Protein AF-A0AAN4TLM1-F1 (afdb_monomer)

Secondary structure (DSSP, 8-state):
---TT-EEEETTEEEEEEEEEEETTTTEEEEEETTT--EEEEEGGGEEEPPHHHHHHHHHHHHHHHSGGG--PPBTTB--HHHHHHHHHHHHHTTHHHHHHHHHHHHTT-----------------------------------PPPSS-HHHHHHHHHHHHHHHHHHTEEE-TTS-EEESS-HHHHHHHHHHHHHHTTSPPPPHHHHHHHHHHHHHHHHH--S-----SS-----S-GGGG--

Organism: Pseudomonas syringae pv. actinidiae (NCBI:txid103796)

Nearest PDB structures (foldseek):
  1g5v-assembly1_A  TM=7.944E-01  e=1.136E-01  Homo sapiens
  6v9t-assembly1_AAA  TM=8.463E-01  e=2.810E-01  Homo sapiens
  4a4h-assembly1_A  TM=7.849E-01  e=2.153E-01  Homo sapiens
  4a4e-assembly1_A  TM=7.721E-01  e=3.126E-01  Homo sapiens
  1kwo-assembly1_A  TM=4.836E-01  e=5.924E-01  Argopecten irradians

Radius of gyration: 23.73 Å; Cα contacts (8 Å, |Δi|>4): 274; chains: 1; bounding box: 84×56×48 Å

Structure (mmCIF, N/CA/C/O backbone):
data_AF-A0AAN4TLM1-F1
#
_entry.id   AF-A0AAN4TLM1-F1
#
loop_
_atom_site.group_PDB
_atom_site.id
_atom_site.type_symbol
_atom_site.label_atom_id
_atom_site.label_alt_id
_atom_site.label_comp_id
_atom_site.label_asym_id
_atom_site.label_entity_id
_atom_site.label_seq_id
_atom_site.pdbx_PDB_ins_code
_atom_site.Cartn_x
_atom_site.Cartn_y
_atom_site.Cartn_z
_atom_site.occupancy
_atom_site.B_iso_or_equiv
_atom_site.auth_seq_id
_atom_site.auth_comp_id
_atom_site.auth_asym_id
_atom_site.auth_atom_id
_atom_site.pdbx_PDB_model_num
ATOM 1 N N . MET A 1 1 ? -8.331 8.697 13.259 1.00 69.88 1 MET A N 1
ATOM 2 C CA . MET A 1 1 ? -7.943 7.361 13.764 1.00 69.88 1 MET A CA 1
ATOM 3 C C . MET A 1 1 ? -6.727 6.903 12.975 1.00 69.88 1 MET A C 1
ATOM 5 O O . MET A 1 1 ? -6.837 6.836 11.760 1.00 69.88 1 MET A O 1
ATOM 9 N N . THR A 1 2 ? -5.579 6.638 13.605 1.00 81.00 2 THR A N 1
ATOM 10 C CA . THR A 1 2 ? -4.408 6.075 12.897 1.00 81.00 2 THR A CA 1
ATOM 11 C C . THR A 1 2 ? -4.310 4.560 13.071 1.00 81.00 2 THR A C 1
ATOM 13 O O . THR A 1 2 ? -4.759 4.007 14.079 1.00 81.00 2 THR A O 1
ATOM 16 N N . TYR A 1 3 ? -3.682 3.866 12.126 1.00 87.50 3 TYR A N 1
ATOM 17 C CA . TYR A 1 3 ? -3.357 2.442 12.229 1.00 87.50 3 TYR A CA 1
ATOM 18 C C . TYR A 1 3 ? -1.979 2.170 11.618 1.00 87.50 3 TYR A C 1
ATOM 20 O O . TYR A 1 3 ? -1.460 2.966 10.841 1.00 87.50 3 TYR A O 1
ATOM 28 N N . VAL A 1 4 ? -1.335 1.073 12.027 1.00 91.06 4 VAL A N 1
ATOM 29 C CA . VAL A 1 4 ? -0.045 0.684 11.434 1.00 91.06 4 VAL A CA 1
ATOM 30 C C . VAL A 1 4 ? -0.293 0.311 9.970 1.00 91.06 4 VAL A C 1
ATOM 32 O O . VAL A 1 4 ? -1.321 -0.286 9.684 1.00 91.06 4 VAL A O 1
ATOM 35 N N . GLY A 1 5 ? 0.614 0.638 9.059 1.00 92.06 5 GLY A N 1
ATOM 36 C CA . GLY A 1 5 ? 0.452 0.433 7.617 1.00 92.06 5 GLY A CA 1
ATOM 37 C C . GLY A 1 5 ? -0.273 1.573 6.902 1.00 92.06 5 GLY A C 1
ATOM 38 O O . GLY A 1 5 ? -0.274 1.604 5.681 1.00 92.06 5 GLY A O 1
ATOM 39 N N . ALA A 1 6 ? -0.847 2.535 7.633 1.00 93.19 6 ALA A N 1
ATOM 40 C CA . ALA A 1 6 ? -1.494 3.685 7.015 1.00 93.19 6 ALA A CA 1
ATOM 41 C C . ALA A 1 6 ? -0.473 4.614 6.340 1.00 93.19 6 ALA A C 1
ATOM 43 O O . ALA A 1 6 ? 0.575 4.928 6.924 1.00 93.19 6 ALA A O 1
ATOM 44 N N . PHE A 1 7 ? -0.830 5.100 5.150 1.00 95.75 7 PHE A N 1
ATOM 45 C CA . PHE A 1 7 ? -0.161 6.220 4.499 1.00 95.75 7 PHE A CA 1
ATOM 46 C C . PHE A 1 7 ? -0.577 7.531 5.152 1.00 95.75 7 PHE A C 1
ATOM 48 O O . PHE A 1 7 ? -1.754 7.753 5.436 1.00 95.75 7 PHE A O 1
ATOM 55 N N . VAL A 1 8 ? 0.396 8.396 5.418 1.00 95.81 8 VAL A N 1
ATOM 56 C CA . VAL A 1 8 ? 0.178 9.633 6.165 1.00 95.81 8 VAL A CA 1
ATOM 57 C C . VAL A 1 8 ? 1.061 10.769 5.662 1.00 95.81 8 VAL A C 1
ATOM 59 O O . VAL A 1 8 ? 2.129 10.533 5.095 1.00 95.81 8 VAL A O 1
ATOM 62 N N . THR A 1 9 ? 0.652 11.999 5.949 1.00 95.62 9 THR A N 1
ATOM 63 C CA . THR A 1 9 ? 1.536 13.172 5.990 1.00 95.62 9 THR A CA 1
ATOM 64 C C . THR A 1 9 ? 1.797 13.575 7.442 1.00 95.62 9 THR A C 1
ATOM 66 O O . THR A 1 9 ? 1.123 13.111 8.370 1.00 95.62 9 THR A O 1
ATOM 69 N N . HIS A 1 10 ? 2.805 14.416 7.673 1.00 93.56 10 HIS A N 1
ATOM 70 C CA . HIS A 1 10 ? 3.175 14.844 9.023 1.00 93.56 10 HIS A CA 1
ATOM 71 C C . HIS A 1 10 ? 3.399 16.352 9.103 1.00 93.56 10 HIS A C 1
ATOM 73 O O . HIS A 1 10 ? 4.368 16.881 8.551 1.00 93.56 10 HIS A O 1
ATOM 79 N N . GLY A 1 11 ? 2.548 17.036 9.867 1.00 89.69 11 GLY A N 1
ATOM 80 C CA . GLY A 1 11 ? 2.511 18.493 9.917 1.00 89.69 11 GLY A CA 1
ATOM 81 C C . GLY A 1 11 ? 2.262 19.081 8.527 1.00 89.69 11 GLY A C 1
ATOM 82 O O . GLY A 1 11 ? 1.349 18.664 7.823 1.00 89.69 11 GLY A O 1
ATOM 83 N N . THR A 1 12 ? 3.100 20.035 8.123 1.00 87.69 12 THR A N 1
ATOM 84 C CA . THR A 1 12 ? 3.060 20.669 6.794 1.00 87.69 12 THR A CA 1
ATOM 85 C C . THR A 1 12 ? 3.934 19.964 5.751 1.00 87.69 12 THR A C 1
ATOM 87 O O . THR A 1 12 ? 4.009 20.414 4.609 1.00 87.69 12 THR A O 1
ATOM 90 N N . ASP A 1 13 ? 4.614 18.878 6.131 1.00 88.06 13 ASP A N 1
ATOM 91 C CA . ASP A 1 13 ? 5.462 18.090 5.237 1.00 88.06 13 ASP A CA 1
ATOM 92 C C . ASP A 1 13 ? 4.575 17.227 4.327 1.00 88.06 13 ASP A C 1
ATOM 94 O O . ASP A 1 13 ? 3.900 16.306 4.797 1.00 88.06 13 ASP A O 1
ATOM 98 N N . ALA A 1 14 ? 4.567 17.543 3.028 1.00 88.81 14 ALA A N 1
ATOM 99 C CA . ALA A 1 14 ? 3.801 16.815 2.015 1.00 88.81 14 ALA A CA 1
ATOM 100 C C . ALA A 1 14 ? 4.407 15.440 1.674 1.00 88.81 14 ALA A C 1
ATOM 102 O O . ALA A 1 14 ? 3.827 14.695 0.882 1.00 88.81 14 ALA A O 1
ATOM 103 N N . GLU A 1 15 ? 5.566 15.101 2.249 1.00 93.94 15 GLU A N 1
ATOM 104 C CA . GLU A 1 15 ? 6.216 13.817 2.033 1.00 93.94 15 GLU A CA 1
ATOM 105 C C . GLU A 1 15 ? 5.344 12.640 2.491 1.00 93.94 15 GLU A C 1
ATOM 107 O O . GLU A 1 15 ? 4.873 12.585 3.632 1.00 93.94 15 GLU A O 1
ATOM 112 N N . LEU A 1 16 ? 5.200 11.652 1.601 1.00 96.25 16 LEU A N 1
ATOM 113 C CA . LEU A 1 16 ? 4.508 10.408 1.900 1.00 96.25 16 LEU A CA 1
ATOM 114 C C . LEU A 1 16 ? 5.262 9.630 2.986 1.00 96.25 16 LEU A C 1
ATOM 116 O O . LEU A 1 16 ? 6.433 9.263 2.835 1.00 96.25 16 LEU A O 1
ATOM 120 N N . CYS A 1 17 ? 4.563 9.354 4.080 1.00 97.00 17 CYS A N 1
ATOM 121 C CA . CYS A 1 17 ? 5.066 8.580 5.199 1.00 97.00 17 CYS A CA 1
ATOM 122 C C . CYS A 1 17 ? 4.205 7.334 5.435 1.00 97.00 17 CYS A C 1
ATOM 124 O O . CYS A 1 17 ? 3.022 7.302 5.103 1.00 97.00 17 CYS A O 1
ATOM 126 N N . LEU A 1 18 ? 4.795 6.326 6.072 1.00 96.94 18 LEU A N 1
ATOM 127 C CA . LEU A 1 18 ? 4.138 5.086 6.472 1.00 96.94 18 LEU A CA 1
ATOM 128 C C . LEU A 1 18 ? 4.164 4.948 7.996 1.00 96.94 18 LEU A C 1
ATOM 130 O O . LEU A 1 18 ? 5.233 5.063 8.603 1.00 96.94 18 LEU A O 1
ATOM 134 N N . ILE A 1 19 ? 3.030 4.654 8.634 1.00 96.00 19 ILE A N 1
ATOM 135 C CA . ILE A 1 19 ? 3.026 4.299 10.062 1.00 96.00 19 ILE A CA 1
ATOM 136 C C . ILE A 1 19 ? 3.576 2.880 10.230 1.00 96.00 19 ILE A C 1
ATOM 138 O O . ILE A 1 19 ? 2.935 1.907 9.851 1.00 96.00 19 ILE A O 1
ATOM 142 N N . ILE A 1 20 ? 4.722 2.737 10.889 1.00 94.75 20 ILE A N 1
ATOM 143 C CA . ILE A 1 20 ? 5.367 1.434 11.127 1.00 94.75 20 ILE A CA 1
ATOM 144 C C . ILE A 1 20 ? 5.157 0.902 12.551 1.00 94.75 20 ILE A C 1
ATOM 146 O O . ILE A 1 20 ? 5.503 -0.239 12.854 1.00 94.75 20 ILE A O 1
ATOM 150 N N . GLY A 1 21 ? 4.574 1.702 13.445 1.00 92.88 21 GLY A N 1
ATOM 151 C CA . GLY A 1 21 ? 4.251 1.259 14.797 1.00 92.88 21 GLY A CA 1
ATOM 152 C C . GLY A 1 21 ? 3.511 2.305 15.618 1.00 92.88 21 GLY A C 1
ATOM 153 O O . GLY A 1 21 ? 3.563 3.497 15.321 1.00 92.88 21 GLY A O 1
ATOM 154 N N . LYS A 1 22 ? 2.848 1.842 16.677 1.00 90.06 22 LYS A N 1
ATOM 155 C CA . LYS A 1 22 ? 2.279 2.691 17.727 1.00 90.06 22 LYS A CA 1
ATOM 156 C C . LYS A 1 22 ? 3.127 2.567 18.984 1.00 90.06 22 LYS A C 1
ATOM 158 O O . LYS A 1 22 ? 3.576 1.467 19.303 1.00 90.06 22 LYS A O 1
ATOM 163 N N . GLU A 1 23 ? 3.337 3.680 19.670 1.00 86.12 23 GLU A N 1
ATOM 164 C CA . GLU A 1 23 ? 3.958 3.689 20.990 1.00 86.12 23 GLU A CA 1
ATOM 165 C C . GLU A 1 23 ? 2.881 3.497 22.058 1.00 86.12 23 GLU A C 1
ATOM 167 O O . GLU A 1 23 ? 1.815 4.113 22.000 1.00 86.12 23 GLU A O 1
ATOM 172 N N . SER A 1 24 ? 3.162 2.650 23.047 1.00 71.69 24 SER A N 1
ATOM 173 C CA . SER A 1 24 ? 2.210 2.305 24.112 1.00 71.69 24 SER A CA 1
ATOM 174 C C . SER A 1 24 ? 1.889 3.484 25.038 1.00 71.69 24 SER A C 1
ATOM 176 O O . SER A 1 24 ? 0.867 3.477 25.717 1.00 71.69 24 SER A O 1
ATOM 178 N N . LEU A 1 25 ? 2.765 4.493 25.081 1.00 70.81 25 LEU A N 1
ATOM 179 C CA . LEU A 1 25 ? 2.669 5.657 25.957 1.00 70.81 25 LEU A CA 1
ATOM 180 C C . LEU A 1 25 ? 2.576 6.950 25.135 1.00 70.81 25 LEU A C 1
ATOM 182 O O . LEU A 1 25 ? 3.443 7.252 24.315 1.00 70.81 25 LEU A O 1
ATOM 186 N N . GLY A 1 26 ? 1.537 7.747 25.406 1.00 67.25 26 GLY A N 1
ATOM 187 C CA . GLY A 1 26 ? 1.465 9.152 24.991 1.00 67.25 26 GLY A CA 1
ATOM 188 C C . GLY A 1 26 ? 0.887 9.449 23.603 1.00 67.25 26 GLY A C 1
ATOM 189 O O . GLY A 1 26 ? 1.215 10.501 23.061 1.00 67.25 26 GLY A O 1
ATOM 190 N N . ALA A 1 27 ? 0.049 8.568 23.034 1.00 86.50 27 ALA A N 1
ATOM 191 C CA . ALA A 1 27 ? -0.597 8.762 21.723 1.00 86.50 27 ALA A CA 1
ATOM 192 C C . ALA A 1 27 ? 0.410 9.171 20.628 1.00 86.50 27 ALA A C 1
ATOM 194 O O . ALA A 1 27 ? 0.274 10.198 19.955 1.00 86.50 27 ALA A O 1
ATOM 195 N N . ARG A 1 28 ? 1.488 8.388 20.509 1.00 91.69 28 ARG A N 1
ATOM 196 C CA . ARG A 1 28 ? 2.562 8.610 19.537 1.00 91.69 28 ARG A CA 1
ATOM 197 C C . ARG A 1 28 ? 2.647 7.457 18.552 1.00 91.69 28 ARG A C 1
ATOM 199 O O . ARG A 1 28 ? 2.362 6.305 18.881 1.00 91.69 28 ARG A O 1
ATOM 206 N N . VAL A 1 29 ? 3.101 7.774 17.349 1.00 94.56 29 VAL A N 1
ATOM 207 C CA . VAL A 1 29 ? 3.288 6.812 16.265 1.00 94.56 29 VAL A CA 1
ATOM 208 C C . VAL A 1 29 ? 4.691 6.928 15.690 1.00 94.56 29 VAL A C 1
ATOM 210 O O . VAL A 1 29 ? 5.268 8.016 15.626 1.00 94.56 29 VAL A O 1
ATOM 213 N N . ARG A 1 30 ? 5.249 5.794 15.267 1.00 95.75 30 ARG A N 1
ATOM 214 C CA . ARG A 1 30 ? 6.484 5.748 14.488 1.00 95.75 30 ARG A CA 1
ATOM 215 C C . ARG A 1 30 ? 6.119 5.816 13.016 1.00 95.75 30 ARG A C 1
ATOM 217 O O . ARG A 1 30 ? 5.428 4.931 12.514 1.00 95.75 30 ARG A O 1
ATOM 224 N N . ILE A 1 31 ? 6.596 6.855 12.348 1.00 96.06 31 ILE A N 1
ATOM 225 C CA . ILE A 1 31 ? 6.421 7.075 10.916 1.00 96.06 31 ILE A CA 1
ATOM 226 C C . ILE A 1 31 ? 7.751 6.891 10.203 1.00 96.06 31 ILE A C 1
ATOM 228 O O . ILE A 1 31 ? 8.797 7.281 10.722 1.00 96.06 31 ILE A O 1
ATOM 232 N N . ARG A 1 32 ? 7.713 6.303 9.014 1.00 97.06 32 ARG A N 1
ATOM 233 C CA . ARG A 1 32 ? 8.860 6.147 8.127 1.00 97.06 32 ARG A CA 1
ATOM 234 C C . ARG A 1 32 ? 8.643 6.968 6.865 1.00 97.06 32 ARG A C 1
ATOM 236 O O . ARG A 1 32 ? 7.552 6.922 6.312 1.00 97.06 32 ARG A O 1
ATOM 243 N N . LYS A 1 33 ? 9.665 7.696 6.427 1.00 95.88 33 LYS A N 1
ATOM 244 C CA . LYS A 1 33 ? 9.664 8.492 5.192 1.00 95.88 33 LYS A CA 1
ATOM 245 C C . LYS A 1 33 ? 9.916 7.634 3.951 1.00 95.88 33 LYS A C 1
ATOM 247 O O . LYS A 1 33 ? 10.756 6.736 4.014 1.00 95.88 33 LYS A O 1
ATOM 252 N N . TRP A 1 34 ? 9.233 7.929 2.842 1.00 94.44 34 TRP A N 1
ATOM 253 C CA . TRP A 1 34 ? 9.493 7.266 1.559 1.00 94.44 34 TRP A CA 1
ATOM 254 C C . TRP A 1 34 ? 10.884 7.602 1.015 1.00 94.44 34 TRP A C 1
ATOM 256 O O . TRP A 1 34 ? 11.595 6.701 0.604 1.00 94.44 34 TRP A O 1
ATOM 266 N N . SER A 1 35 ? 11.304 8.873 1.049 1.00 91.44 35 SER A N 1
ATOM 267 C CA . SER A 1 35 ? 12.495 9.323 0.303 1.00 91.44 35 SER A CA 1
ATOM 268 C C . SER A 1 35 ? 13.822 8.716 0.766 1.00 91.44 35 SER A C 1
ATOM 270 O O . SER A 1 35 ? 14.781 8.651 0.002 1.00 91.44 35 SER A O 1
ATOM 272 N N . ASN A 1 36 ? 13.915 8.353 2.045 1.00 90.31 36 ASN A N 1
ATOM 273 C CA . ASN A 1 36 ? 15.175 7.962 2.677 1.00 90.31 36 ASN A CA 1
ATOM 274 C C . ASN A 1 36 ? 15.012 6.918 3.790 1.00 90.31 36 ASN A C 1
ATOM 276 O O . ASN A 1 36 ? 15.989 6.564 4.450 1.00 90.31 36 ASN A O 1
ATOM 280 N N . GLY A 1 37 ? 13.788 6.460 4.056 1.00 92.62 37 GLY A N 1
ATOM 281 C CA . GLY A 1 37 ? 13.516 5.481 5.102 1.00 92.62 37 GLY A CA 1
ATOM 282 C C . GLY A 1 37 ? 13.728 5.978 6.536 1.00 92.62 37 GLY A C 1
ATOM 283 O O . GLY A 1 37 ? 13.649 5.161 7.459 1.00 92.62 37 GLY A O 1
ATOM 284 N N . ILE A 1 38 ? 13.977 7.276 6.766 1.00 94.62 38 ILE A N 1
ATOM 285 C CA . ILE A 1 38 ? 14.177 7.819 8.116 1.00 94.62 38 ILE A CA 1
ATOM 286 C C . ILE A 1 38 ? 12.912 7.590 8.944 1.00 94.62 38 ILE A C 1
ATOM 288 O O . ILE A 1 38 ? 11.799 7.940 8.541 1.00 94.62 38 ILE A O 1
ATOM 292 N N . VAL A 1 39 ? 13.106 7.014 10.130 1.00 95.81 39 VAL A N 1
ATOM 293 C CA . VAL A 1 39 ? 12.045 6.768 11.106 1.00 95.81 39 VAL A CA 1
ATOM 294 C C . VAL A 1 39 ? 11.996 7.911 12.112 1.00 95.81 39 VAL A C 1
ATOM 296 O O . VAL A 1 39 ? 13.020 8.319 12.656 1.00 95.81 39 VAL A O 1
ATOM 299 N N . ARG A 1 40 ? 10.790 8.406 12.387 1.00 93.06 40 ARG A N 1
ATOM 300 C CA . ARG A 1 40 ? 10.525 9.472 13.358 1.00 93.06 40 ARG A CA 1
ATOM 301 C C . ARG A 1 40 ? 9.384 9.067 14.275 1.00 93.06 40 ARG A C 1
ATOM 303 O O . ARG A 1 40 ? 8.444 8.413 13.830 1.00 93.06 40 ARG A O 1
ATOM 310 N N . THR A 1 41 ? 9.411 9.536 15.516 1.00 94.81 41 THR A N 1
ATOM 311 C CA . THR A 1 41 ? 8.276 9.391 16.434 1.00 94.81 41 THR A CA 1
ATOM 312 C C . THR A 1 41 ? 7.486 10.695 16.487 1.00 94.81 41 THR A C 1
ATOM 314 O O . THR A 1 41 ? 7.975 11.689 17.026 1.00 94.81 41 THR A O 1
ATOM 317 N N . ALA A 1 42 ? 6.252 10.678 15.994 1.00 92.88 42 ALA A N 1
ATOM 318 C CA . ALA A 1 42 ? 5.346 11.825 15.943 1.00 92.88 42 ALA A CA 1
ATOM 319 C C . ALA A 1 42 ? 4.199 11.688 16.955 1.00 92.88 42 ALA A C 1
ATOM 321 O O . ALA A 1 42 ? 3.869 10.574 17.370 1.00 92.88 42 ALA A O 1
ATOM 322 N N . LYS A 1 43 ? 3.585 12.808 17.358 1.00 93.00 43 LYS A N 1
ATOM 323 C CA . LYS A 1 43 ? 2.291 12.758 18.056 1.00 93.00 43 LYS A CA 1
ATOM 324 C C . LYS A 1 43 ? 1.213 12.388 17.041 1.00 93.00 43 LYS A C 1
ATOM 326 O O . LYS A 1 43 ? 1.270 12.850 15.908 1.00 93.00 43 LYS A O 1
ATOM 331 N N . GLU A 1 44 ? 0.223 11.601 17.447 1.00 91.56 44 GLU A N 1
ATOM 332 C CA . GLU A 1 44 ? -0.877 11.202 16.559 1.00 91.56 44 GLU A CA 1
ATOM 333 C C . GLU A 1 44 ? -1.651 12.413 16.012 1.00 91.56 44 GLU A C 1
ATOM 335 O O . GLU A 1 44 ? -2.054 12.401 14.857 1.00 91.56 44 GLU A O 1
ATOM 340 N N . ALA A 1 45 ? -1.773 13.490 16.796 1.00 91.00 45 ALA A N 1
ATOM 341 C CA . ALA A 1 45 ? -2.425 14.734 16.377 1.00 91.00 45 ALA A CA 1
ATOM 342 C C . ALA A 1 45 ? -1.681 15.499 15.262 1.00 91.00 45 ALA A C 1
ATOM 344 O O . ALA A 1 45 ? -2.301 16.285 14.554 1.00 91.00 45 ALA A O 1
ATOM 345 N N . ASP A 1 46 ? -0.375 15.263 15.095 1.00 92.31 46 ASP A N 1
ATOM 346 C CA . ASP A 1 46 ? 0.445 15.911 14.060 1.00 92.31 46 ASP A CA 1
ATOM 347 C C . ASP A 1 46 ? 0.486 15.080 12.761 1.00 92.31 46 ASP A C 1
ATOM 349 O O . ASP A 1 46 ? 1.183 15.429 11.806 1.00 92.31 46 ASP A O 1
ATOM 353 N N . VAL A 1 47 ? -0.221 13.945 12.731 1.00 93.31 47 VAL A N 1
ATOM 354 C CA . VAL A 1 47 ? -0.235 12.991 11.622 1.00 93.31 47 VAL A CA 1
ATOM 355 C C . VAL A 1 47 ? -1.608 13.002 10.968 1.00 93.31 47 VAL A C 1
ATOM 357 O O . VAL A 1 47 ? -2.619 12.727 11.610 1.00 93.31 47 VAL A O 1
ATOM 360 N N . SER A 1 48 ? -1.634 13.274 9.666 1.00 93.25 48 SER A N 1
ATOM 361 C CA . SER A 1 48 ? -2.862 13.222 8.872 1.00 93.25 48 SER A CA 1
ATOM 362 C C . SER A 1 48 ? -2.875 11.936 8.060 1.00 93.25 48 SER A C 1
ATOM 364 O O . SER A 1 48 ? -1.978 11.706 7.250 1.00 93.25 48 SER A O 1
ATOM 366 N N . VAL A 1 49 ? -3.869 11.081 8.307 1.00 91.81 49 VAL A N 1
ATOM 367 C CA . VAL A 1 49 ? -4.051 9.846 7.538 1.00 91.81 49 VAL A CA 1
ATOM 368 C C . VAL A 1 49 ? -4.561 10.192 6.150 1.00 91.81 49 VAL A C 1
ATOM 370 O O . VAL A 1 49 ? -5.506 10.962 6.019 1.00 91.81 49 VAL A O 1
ATOM 373 N N . ILE A 1 50 ? -3.909 9.636 5.134 1.00 91.81 50 ILE A N 1
ATOM 374 C CA . ILE A 1 50 ? -4.320 9.763 3.740 1.00 91.81 50 ILE A CA 1
ATOM 375 C C . ILE A 1 50 ? -5.338 8.647 3.461 1.00 91.81 50 ILE A C 1
ATOM 377 O O . ILE A 1 50 ? -5.079 7.500 3.849 1.00 91.81 50 ILE A O 1
ATOM 381 N N . PRO A 1 51 ? -6.465 8.941 2.789 1.00 89.12 51 PRO A N 1
ATOM 382 C CA . PRO A 1 51 ? -7.405 7.923 2.340 1.00 89.12 51 PRO A CA 1
ATOM 383 C C . PRO A 1 51 ? -6.703 6.785 1.592 1.00 89.12 51 PRO A C 1
ATOM 385 O O . PRO A 1 51 ? -5.767 7.015 0.827 1.00 89.12 51 PRO A O 1
ATOM 388 N N . ALA A 1 52 ? -7.157 5.548 1.810 1.00 86.81 52 ALA A N 1
ATOM 389 C CA . ALA A 1 52 ? -6.461 4.330 1.381 1.00 86.81 52 ALA A CA 1
ATOM 390 C C . ALA A 1 52 ? -6.014 4.362 -0.094 1.00 86.81 52 ALA A C 1
ATOM 392 O O . ALA A 1 52 ? -4.838 4.159 -0.396 1.00 86.81 52 ALA A O 1
ATOM 393 N N . LEU A 1 53 ? -6.943 4.664 -1.004 1.00 86.00 53 LEU A N 1
ATOM 394 C CA . LEU A 1 53 ? -6.679 4.692 -2.444 1.00 86.00 53 LEU A CA 1
ATOM 395 C C . LEU A 1 53 ? -5.849 5.908 -2.870 1.00 86.00 53 LEU A C 1
ATOM 397 O O . LEU A 1 53 ? -4.949 5.767 -3.690 1.00 86.00 53 LEU A O 1
ATOM 401 N N . GLU A 1 54 ? -6.068 7.072 -2.255 1.00 89.94 54 GLU A N 1
ATOM 402 C CA . GLU A 1 54 ? -5.234 8.254 -2.505 1.00 89.94 54 GLU A CA 1
ATOM 403 C C . GLU A 1 54 ? -3.773 7.989 -2.094 1.00 89.94 54 GLU A C 1
ATOM 405 O O . GLU A 1 54 ? -2.833 8.374 -2.791 1.00 89.94 54 GLU A O 1
ATOM 410 N N . GLY A 1 55 ? -3.556 7.281 -0.981 1.00 91.81 55 GLY A N 1
ATOM 411 C CA . GLY A 1 55 ? -2.226 6.860 -0.544 1.00 91.81 55 GLY A CA 1
ATOM 412 C C . GLY A 1 55 ? -1.547 5.928 -1.551 1.00 91.81 55 GLY A C 1
ATOM 413 O O . GLY A 1 55 ? -0.368 6.116 -1.859 1.00 91.81 55 GLY A O 1
ATOM 414 N N . VAL A 1 56 ? -2.301 4.973 -2.108 1.00 92.25 56 VAL A N 1
ATOM 415 C CA . VAL A 1 56 ? -1.839 4.060 -3.169 1.00 92.25 56 VAL A CA 1
ATOM 416 C C . VAL A 1 56 ? -1.462 4.829 -4.438 1.00 92.25 56 VAL A C 1
ATOM 418 O O . VAL A 1 56 ? -0.387 4.603 -4.993 1.00 92.25 56 VAL A O 1
ATOM 421 N N . GLU A 1 57 ? -2.290 5.777 -4.874 1.00 91.25 57 GLU A N 1
ATOM 422 C CA . GLU A 1 57 ? -2.018 6.609 -6.053 1.00 91.25 57 GLU A CA 1
ATOM 423 C C . GLU A 1 57 ? -0.770 7.478 -5.871 1.00 91.25 57 GLU A C 1
ATOM 425 O O . GLU A 1 57 ? 0.087 7.531 -6.758 1.00 91.25 57 GLU A O 1
ATOM 430 N N . ARG A 1 58 ? -0.615 8.112 -4.701 1.00 94.12 58 ARG A N 1
ATOM 431 C CA . ARG A 1 58 ? 0.586 8.892 -4.367 1.00 94.12 58 ARG A CA 1
ATOM 432 C C . ARG A 1 58 ? 1.841 8.019 -4.363 1.00 94.12 58 ARG A C 1
ATOM 434 O O . ARG A 1 58 ? 2.864 8.435 -4.905 1.00 94.12 58 ARG A O 1
ATOM 441 N N . LEU A 1 59 ? 1.774 6.814 -3.790 1.00 95.56 59 LEU A N 1
ATOM 442 C CA . LEU A 1 59 ? 2.888 5.865 -3.820 1.00 95.56 59 LEU A CA 1
ATOM 443 C C . LEU A 1 59 ? 3.241 5.467 -5.258 1.00 95.56 59 LEU A C 1
ATOM 445 O O . LEU A 1 59 ? 4.410 5.513 -5.638 1.00 95.56 59 LEU A O 1
ATOM 449 N N . ARG A 1 60 ? 2.241 5.127 -6.076 1.00 92.31 60 ARG A N 1
ATOM 450 C CA . ARG A 1 60 ? 2.442 4.781 -7.487 1.00 92.31 60 ARG A CA 1
ATOM 451 C C . ARG A 1 60 ? 3.131 5.914 -8.245 1.00 92.31 60 ARG A C 1
ATOM 453 O O . ARG A 1 60 ? 4.097 5.658 -8.959 1.00 92.31 60 ARG A O 1
ATOM 460 N N . ALA A 1 61 ? 2.697 7.160 -8.059 1.00 90.12 61 ALA A N 1
ATOM 461 C CA . ALA A 1 61 ? 3.321 8.320 -8.695 1.00 90.12 61 ALA A CA 1
ATOM 462 C C . ALA A 1 61 ? 4.809 8.464 -8.320 1.00 90.12 61 ALA A C 1
ATOM 464 O O . ALA A 1 61 ? 5.641 8.693 -9.199 1.00 90.12 61 ALA A O 1
ATOM 465 N N . LEU A 1 62 ? 5.154 8.260 -7.042 1.00 91.75 62 LEU A N 1
ATOM 466 C CA . LEU A 1 62 ? 6.541 8.293 -6.565 1.00 91.75 62 LEU A CA 1
ATOM 467 C C . LEU A 1 62 ? 7.395 7.182 -7.189 1.00 91.75 62 LEU A C 1
ATOM 469 O O . LEU A 1 62 ? 8.520 7.435 -7.620 1.00 91.75 62 LEU A O 1
ATOM 473 N N . ILE A 1 63 ? 6.853 5.966 -7.280 1.00 90.88 63 ILE A N 1
ATOM 474 C CA . ILE A 1 63 ? 7.515 4.827 -7.929 1.00 90.88 63 ILE A CA 1
ATOM 475 C C . ILE A 1 63 ? 7.771 5.135 -9.409 1.00 90.88 63 ILE A C 1
ATOM 477 O O . ILE A 1 63 ? 8.884 4.948 -9.903 1.00 90.88 63 ILE A O 1
ATOM 481 N N . LEU A 1 64 ? 6.772 5.660 -10.121 1.00 86.50 64 LEU A N 1
ATOM 482 C CA . LEU A 1 64 ? 6.903 6.020 -11.535 1.00 86.50 64 LEU A CA 1
ATOM 483 C C . LEU A 1 64 ? 7.921 7.140 -11.765 1.00 86.50 64 LEU A C 1
ATOM 485 O O . LEU A 1 64 ? 8.662 7.107 -12.746 1.00 86.50 64 LEU A O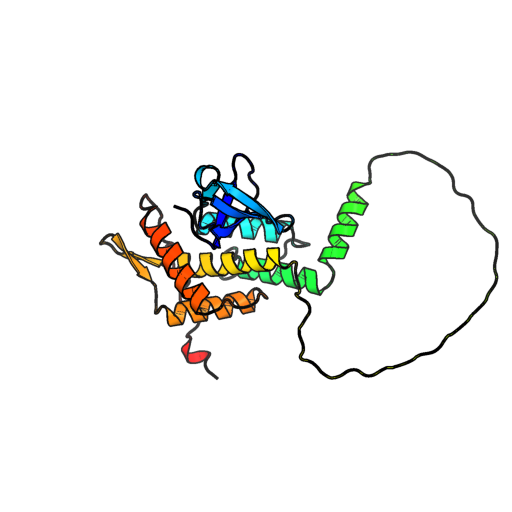 1
ATOM 489 N N . GLU A 1 65 ? 7.989 8.125 -10.872 1.00 85.88 65 GLU A N 1
ATOM 490 C CA . GLU A 1 65 ? 8.980 9.198 -10.951 1.00 85.88 65 GLU A CA 1
ATOM 491 C C . GLU A 1 65 ? 10.415 8.685 -10.739 1.00 85.88 65 GLU A C 1
ATOM 493 O O . GLU A 1 65 ? 11.348 9.131 -11.428 1.00 85.88 65 GLU A O 1
ATOM 498 N N . ALA A 1 66 ? 10.578 7.729 -9.822 1.00 82.56 66 ALA A N 1
ATOM 499 C CA . ALA A 1 66 ? 11.846 7.068 -9.540 1.00 82.56 66 ALA A CA 1
ATOM 500 C C . ALA A 1 66 ? 12.259 6.076 -10.645 1.00 82.56 66 ALA A C 1
ATOM 502 O O . ALA A 1 66 ? 13.452 5.843 -10.845 1.00 82.56 66 ALA A O 1
ATOM 503 N N . THR A 1 67 ? 11.306 5.532 -11.408 1.00 82.88 67 THR A N 1
ATOM 504 C CA . THR A 1 67 ? 11.565 4.524 -12.447 1.00 82.88 67 THR A CA 1
ATOM 505 C C . THR A 1 67 ? 12.128 5.152 -13.738 1.00 82.88 67 THR A C 1
ATOM 507 O O . THR A 1 67 ? 11.492 6.020 -14.350 1.00 82.88 67 THR A O 1
ATOM 510 N N . PRO A 1 68 ? 13.317 4.728 -14.211 1.00 71.50 68 PRO A N 1
ATOM 511 C CA . PRO A 1 68 ? 13.889 5.172 -15.484 1.00 71.50 68 PRO A CA 1
ATOM 512 C C . PRO A 1 68 ? 12.951 4.929 -16.679 1.00 71.50 68 PRO A C 1
ATOM 514 O O . PRO A 1 68 ? 12.255 3.924 -16.746 1.00 71.50 68 PRO A O 1
ATOM 517 N N . ASN A 1 69 ? 12.932 5.857 -17.642 1.00 66.44 69 ASN A N 1
ATOM 518 C CA . ASN A 1 69 ? 12.094 5.838 -18.857 1.00 66.44 69 ASN A CA 1
ATOM 519 C C . ASN A 1 69 ? 10.566 5.817 -18.651 1.00 66.44 69 ASN A C 1
ATOM 521 O O . ASN A 1 69 ? 9.850 5.901 -19.646 1.00 66.44 69 ASN A O 1
ATOM 525 N N . ARG A 1 70 ? 10.063 5.751 -17.406 1.00 62.75 70 ARG A N 1
ATOM 526 C CA . ARG A 1 70 ? 8.628 5.707 -17.051 1.00 62.75 70 ARG A CA 1
ATOM 527 C C . ARG A 1 70 ? 7.815 4.661 -17.830 1.00 62.75 70 ARG A C 1
ATOM 529 O O . ARG A 1 70 ? 6.595 4.785 -17.922 1.00 62.75 70 ARG A O 1
ATOM 536 N N . TYR A 1 71 ? 8.471 3.645 -18.391 1.00 55.19 71 TYR A N 1
ATOM 537 C CA . TYR A 1 71 ? 7.789 2.550 -19.068 1.00 55.19 71 TYR A CA 1
ATOM 538 C C . TYR A 1 71 ? 7.154 1.673 -17.999 1.00 55.19 71 TYR A C 1
ATOM 540 O O . TYR A 1 71 ? 7.853 1.034 -17.216 1.00 55.19 71 TYR A O 1
ATOM 548 N N . HIS A 1 72 ? 5.832 1.695 -17.947 1.00 62.78 72 HIS A N 1
ATOM 549 C CA . HIS A 1 72 ? 5.047 0.797 -17.124 1.00 62.78 72 HIS A CA 1
ATOM 550 C C . HIS A 1 72 ? 3.899 0.287 -17.983 1.00 62.78 72 HIS A C 1
ATOM 552 O O . HIS A 1 72 ? 3.226 1.069 -1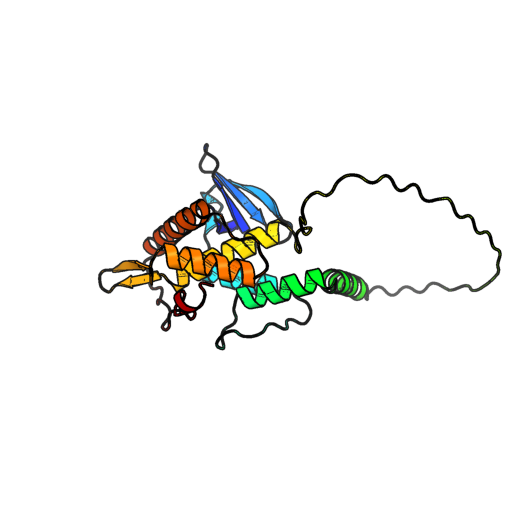8.659 1.00 62.78 72 HIS A O 1
ATOM 558 N N . ASP A 1 73 ? 3.738 -1.032 -17.999 1.00 52.59 73 ASP A N 1
ATOM 559 C CA . ASP A 1 73 ? 2.619 -1.661 -18.678 1.00 52.59 73 ASP A CA 1
ATOM 560 C C . ASP A 1 73 ? 1.332 -1.366 -17.911 1.00 52.59 73 ASP A C 1
ATOM 562 O O . ASP A 1 73 ? 1.290 -1.316 -16.680 1.00 52.59 73 ASP A O 1
ATOM 566 N N . VAL A 1 74 ? 0.272 -1.139 -18.672 1.00 54.44 74 VAL A N 1
ATOM 567 C CA . VAL A 1 74 ? -1.053 -0.842 -18.150 1.00 54.44 74 VAL A CA 1
ATOM 568 C C . VAL A 1 74 ? -1.783 -2.174 -17.954 1.00 54.44 74 VAL A C 1
ATOM 570 O O . VAL A 1 74 ? -2.038 -2.879 -18.930 1.00 54.44 74 VAL A O 1
ATOM 573 N N . LEU A 1 75 ? -2.135 -2.533 -16.716 1.00 51.19 75 LEU A N 1
ATOM 574 C CA . LEU A 1 75 ? -2.970 -3.709 -16.433 1.00 51.19 75 LEU A CA 1
ATOM 575 C C . LEU A 1 75 ? -4.449 -3.318 -16.568 1.00 51.19 75 LEU A C 1
ATOM 577 O O . LEU A 1 75 ? -4.907 -2.376 -15.924 1.00 51.19 75 LEU A O 1
ATOM 581 N N . ASP A 1 76 ? -5.189 -4.013 -17.435 1.00 51.91 76 ASP A N 1
ATOM 582 C CA . ASP A 1 76 ? -6.612 -3.759 -17.736 1.00 51.91 76 ASP A CA 1
ATOM 583 C C . ASP A 1 76 ? -6.940 -2.310 -18.139 1.00 51.91 76 ASP A C 1
ATOM 585 O O . ASP A 1 76 ? -8.003 -1.774 -17.818 1.00 51.91 76 ASP A O 1
ATOM 589 N N . GLY A 1 77 ? -6.015 -1.630 -18.818 1.00 50.59 77 GLY A N 1
ATOM 590 C CA . GLY A 1 77 ? -6.220 -0.234 -19.215 1.00 50.59 77 GLY A CA 1
ATOM 591 C C . GLY A 1 77 ? -6.131 0.781 -18.061 1.00 50.59 77 GLY A C 1
ATOM 592 O O . 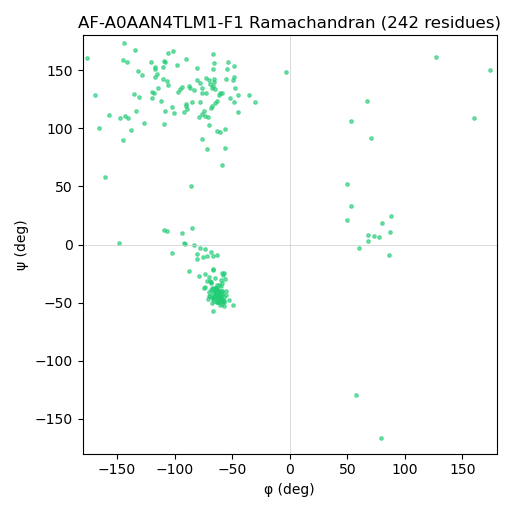GLY A 1 77 ? -6.400 1.959 -18.291 1.00 50.59 77 GLY A O 1
ATOM 593 N N . LYS A 1 78 ? -5.736 0.364 -16.844 1.00 58.16 78 LYS A N 1
ATOM 594 C CA . LYS A 1 78 ? -5.538 1.239 -15.678 1.00 58.16 78 LYS A CA 1
ATOM 595 C C . LYS A 1 78 ? -4.083 1.293 -15.221 1.00 58.16 78 LYS A C 1
ATOM 597 O O . LYS A 1 78 ? -3.339 0.315 -15.294 1.00 58.16 78 LYS A O 1
ATOM 602 N N . GLU A 1 79 ? -3.689 2.461 -14.720 1.00 67.81 79 GLU A N 1
ATOM 603 C CA . GLU A 1 79 ? -2.379 2.636 -14.108 1.00 67.81 79 GLU A CA 1
ATOM 604 C C . GLU A 1 79 ? -2.336 1.892 -12.765 1.00 67.81 79 GLU A C 1
ATOM 606 O O . GLU A 1 79 ? -2.992 2.280 -11.798 1.00 67.81 79 GLU A O 1
ATOM 611 N N . ASP A 1 80 ? -1.565 0.811 -12.721 1.00 79.56 80 ASP A N 1
ATOM 612 C CA . ASP A 1 80 ? -1.555 -0.142 -11.619 1.00 79.56 80 ASP A CA 1
ATOM 613 C C . ASP A 1 80 ? -0.301 -0.007 -10.738 1.00 79.56 80 ASP A C 1
ATOM 615 O O . ASP A 1 80 ? 0.815 0.136 -11.249 1.00 79.56 80 ASP A O 1
ATOM 619 N N . LEU A 1 81 ? -0.467 -0.067 -9.408 1.00 87.31 81 LEU A N 1
ATOM 620 C CA . LEU A 1 81 ? 0.661 0.002 -8.470 1.00 87.31 81 LEU A CA 1
ATOM 621 C C . LEU A 1 81 ? 1.601 -1.194 -8.638 1.00 87.31 81 LEU A C 1
ATOM 623 O O . LEU A 1 81 ? 2.816 -1.023 -8.554 1.00 87.31 81 LEU A O 1
ATOM 627 N N . VAL A 1 82 ? 1.065 -2.395 -8.855 1.00 86.69 82 VAL A N 1
ATOM 628 C CA . VAL A 1 82 ? 1.855 -3.631 -8.919 1.00 86.69 82 VAL A CA 1
ATOM 629 C C . VAL A 1 82 ? 2.705 -3.670 -10.187 1.00 86.69 82 VAL A C 1
ATOM 631 O O . VAL A 1 82 ? 3.887 -3.996 -10.101 1.00 86.69 82 VAL A O 1
ATOM 634 N N . ALA A 1 83 ? 2.168 -3.252 -11.333 1.00 82.94 83 ALA A N 1
ATOM 635 C CA . ALA A 1 83 ? 2.931 -3.073 -12.566 1.00 82.94 83 ALA A CA 1
ATOM 636 C C . ALA A 1 83 ? 4.028 -2.009 -12.408 1.00 82.94 83 ALA A C 1
ATOM 638 O O . ALA A 1 83 ? 5.174 -2.241 -12.802 1.00 82.94 83 ALA A O 1
ATOM 639 N N . ALA A 1 84 ? 3.710 -0.867 -11.787 1.00 86.56 84 ALA A N 1
ATOM 640 C CA . ALA A 1 84 ? 4.700 0.173 -11.510 1.00 86.56 84 ALA A CA 1
ATOM 641 C C . ALA A 1 84 ? 5.820 -0.343 -10.589 1.00 86.56 84 ALA A C 1
ATOM 643 O O . ALA A 1 84 ? 7.000 -0.120 -10.864 1.00 86.56 84 ALA A O 1
ATOM 644 N N . ALA A 1 85 ? 5.466 -1.072 -9.527 1.00 89.00 85 ALA A N 1
ATOM 645 C CA . ALA A 1 85 ? 6.418 -1.677 -8.604 1.00 89.00 85 ALA A CA 1
ATOM 646 C C . ALA A 1 85 ? 7.296 -2.726 -9.299 1.00 89.00 85 ALA A C 1
ATOM 648 O O . ALA A 1 85 ? 8.514 -2.696 -9.141 1.00 89.00 85 ALA A O 1
ATOM 649 N N . TYR A 1 86 ? 6.713 -3.595 -10.126 1.00 85.69 86 TYR A N 1
ATOM 650 C CA . TYR A 1 86 ? 7.465 -4.579 -10.901 1.00 85.69 86 TYR A CA 1
ATOM 651 C C . TYR A 1 86 ? 8.523 -3.914 -11.795 1.00 85.69 86 TYR A C 1
ATOM 653 O O . TYR A 1 86 ? 9.700 -4.281 -11.745 1.00 85.69 86 TYR A O 1
ATOM 661 N N . ALA A 1 87 ? 8.135 -2.886 -12.559 1.00 82.88 87 ALA A N 1
ATOM 662 C CA . ALA A 1 87 ? 9.054 -2.139 -13.419 1.00 82.88 87 ALA A CA 1
ATOM 663 C C . ALA A 1 87 ? 10.168 -1.441 -12.618 1.00 82.88 87 ALA A C 1
ATOM 665 O O . ALA A 1 87 ? 11.339 -1.456 -13.014 1.00 82.88 87 ALA A O 1
ATOM 666 N N . PHE A 1 88 ? 9.819 -0.866 -11.466 1.00 86.25 88 PHE A N 1
ATOM 667 C CA . PHE A 1 88 ? 10.764 -0.224 -10.557 1.00 86.25 88 PHE A CA 1
ATOM 668 C C . PHE A 1 88 ? 11.816 -1.205 -10.028 1.00 86.25 88 PHE A C 1
ATOM 670 O O . PHE A 1 88 ? 13.017 -0.945 -10.147 1.00 86.25 88 PHE A O 1
ATOM 677 N N . ILE A 1 89 ? 11.389 -2.365 -9.521 1.00 85.50 89 ILE A N 1
ATOM 678 C CA . ILE A 1 89 ? 12.305 -3.396 -9.015 1.00 85.50 89 ILE A CA 1
ATOM 679 C C . ILE A 1 89 ? 13.181 -3.952 -10.145 1.00 85.50 89 ILE A C 1
ATOM 681 O O . ILE A 1 89 ? 14.392 -4.084 -9.966 1.00 85.50 89 ILE A O 1
ATOM 685 N N . ALA A 1 90 ? 12.625 -4.189 -11.337 1.00 81.06 90 ALA A N 1
ATOM 686 C CA . ALA A 1 90 ? 13.401 -4.635 -12.497 1.00 81.06 90 ALA A CA 1
ATOM 687 C C . ALA A 1 90 ? 14.513 -3.633 -12.890 1.00 81.06 90 ALA A C 1
ATOM 689 O O . ALA A 1 90 ? 15.623 -4.023 -13.273 1.00 81.06 90 ALA A O 1
ATOM 690 N N . CYS A 1 91 ? 14.263 -2.326 -12.748 1.00 77.94 91 CYS A N 1
ATOM 691 C CA . CYS A 1 91 ? 15.275 -1.288 -12.975 1.00 77.94 91 CYS A CA 1
ATOM 692 C C . CYS A 1 91 ? 16.394 -1.295 -11.921 1.00 77.94 91 CYS A C 1
ATOM 694 O O . CYS A 1 91 ? 17.543 -0.966 -12.242 1.00 77.94 91 CYS A O 1
ATOM 696 N N . HIS A 1 92 ? 16.082 -1.657 -10.676 1.00 77.00 92 HIS A N 1
ATOM 697 C CA . HIS A 1 92 ? 17.088 -1.851 -9.635 1.00 77.00 92 HIS A CA 1
ATOM 698 C C . HIS A 1 92 ? 17.950 -3.092 -9.902 1.00 77.00 92 HIS A C 1
ATOM 700 O O . HIS A 1 92 ? 19.175 -3.007 -9.818 1.00 77.00 92 HIS A O 1
ATOM 706 N N . GLU A 1 93 ? 17.337 -4.214 -10.289 1.00 73.62 93 GLU A N 1
ATOM 707 C CA . GLU A 1 93 ? 18.047 -5.469 -10.587 1.00 73.62 93 GLU A CA 1
ATOM 708 C C . GLU A 1 93 ? 19.022 -5.332 -11.762 1.00 73.62 93 GLU A C 1
ATOM 710 O O . GLU A 1 93 ? 20.132 -5.860 -11.732 1.00 73.62 93 GLU A O 1
ATOM 715 N N . SER A 1 94 ? 18.629 -4.585 -12.790 1.00 67.31 94 SER A N 1
ATOM 716 C CA . SER A 1 94 ? 19.445 -4.351 -13.985 1.00 67.31 94 SER A CA 1
ATOM 717 C C . SER A 1 94 ? 20.562 -3.316 -13.782 1.00 67.31 94 SER A C 1
ATOM 719 O O . SER A 1 94 ? 21.327 -3.049 -14.709 1.00 67.31 94 SER A O 1
ATOM 721 N N . GLY A 1 95 ? 20.665 -2.695 -12.597 1.00 64.56 95 GLY A N 1
ATOM 722 C CA . GLY A 1 95 ? 21.618 -1.613 -12.316 1.00 64.56 95 GLY A CA 1
ATOM 723 C C . GLY A 1 95 ? 21.325 -0.307 -13.070 1.00 64.56 95 GLY A C 1
ATOM 724 O O . GLY A 1 95 ? 22.073 0.669 -12.941 1.00 64.56 95 GLY A O 1
ATOM 725 N N . ILE A 1 96 ? 20.225 -0.259 -13.832 1.00 63.50 96 ILE A N 1
ATOM 726 C CA . ILE A 1 96 ? 19.788 0.911 -14.600 1.00 63.50 96 ILE A CA 1
ATOM 727 C C . ILE A 1 96 ? 19.457 2.056 -13.645 1.00 63.50 96 ILE A C 1
ATOM 729 O O . ILE A 1 96 ? 19.819 3.196 -13.927 1.00 63.50 96 ILE A O 1
ATOM 733 N N . TYR A 1 97 ? 18.845 1.761 -12.495 1.00 63.56 97 TYR A N 1
ATOM 734 C CA . TYR A 1 97 ? 18.504 2.764 -11.486 1.00 63.56 97 TYR A CA 1
ATOM 735 C C . TYR A 1 97 ? 19.731 3.559 -11.010 1.00 63.56 97 TYR A C 1
ATOM 737 O O . TYR A 1 97 ? 19.768 4.787 -11.117 1.00 63.56 97 TYR A O 1
ATOM 745 N N . SER A 1 98 ? 20.791 2.870 -10.572 1.00 62.38 98 SER A N 1
ATOM 746 C CA . SER A 1 98 ? 22.033 3.518 -10.132 1.00 62.38 98 SER A CA 1
ATOM 747 C C . SER A 1 98 ? 22.731 4.275 -11.267 1.00 62.38 98 SER A C 1
ATOM 749 O O . SER A 1 98 ? 23.237 5.379 -11.050 1.00 62.38 98 SER A O 1
ATOM 751 N N . ALA A 1 99 ? 22.726 3.729 -12.488 1.00 61.19 99 ALA A N 1
ATOM 752 C CA . ALA A 1 99 ? 23.309 4.381 -13.660 1.00 61.19 99 ALA A CA 1
ATOM 753 C C . ALA A 1 99 ? 22.532 5.641 -14.090 1.00 61.19 99 ALA A C 1
ATOM 755 O O . ALA A 1 99 ? 23.140 6.631 -14.503 1.00 61.19 99 ALA A O 1
ATOM 756 N N . GLU A 1 100 ? 21.202 5.635 -13.986 1.00 62.25 100 GLU A N 1
ATOM 757 C CA . GLU A 1 100 ? 20.344 6.783 -14.288 1.00 62.25 100 GLU A CA 1
ATOM 758 C C . GLU A 1 100 ? 20.505 7.889 -13.247 1.00 62.25 100 GLU A C 1
ATOM 760 O O . GLU A 1 100 ? 20.669 9.050 -13.623 1.00 62.25 100 GLU A O 1
ATOM 765 N N . ILE A 1 101 ? 20.532 7.547 -11.953 1.00 62.38 101 ILE A N 1
ATOM 766 C CA . ILE A 1 101 ? 20.800 8.511 -10.875 1.00 62.38 101 ILE A CA 1
ATOM 767 C C . ILE A 1 101 ? 22.169 9.158 -11.078 1.00 62.38 101 ILE A C 1
ATOM 769 O O . ILE A 1 101 ? 22.271 10.386 -11.080 1.00 62.38 101 ILE A O 1
ATOM 773 N N . ALA A 1 102 ? 23.211 8.361 -11.332 1.00 59.53 102 ALA A N 1
ATOM 774 C CA . ALA A 1 102 ? 24.543 8.883 -11.618 1.00 59.53 102 ALA A CA 1
ATOM 775 C C . ALA A 1 102 ? 24.544 9.803 -12.853 1.00 59.53 102 ALA A C 1
ATOM 777 O O . ALA A 1 102 ? 25.166 10.869 -12.831 1.00 59.53 102 ALA A O 1
ATOM 778 N N . ARG A 1 103 ? 23.800 9.453 -13.912 1.00 60.31 103 ARG A N 1
ATOM 779 C CA . ARG A 1 103 ? 23.671 10.282 -15.121 1.00 60.31 103 ARG A CA 1
ATOM 780 C C . ARG A 1 103 ? 22.893 11.573 -14.874 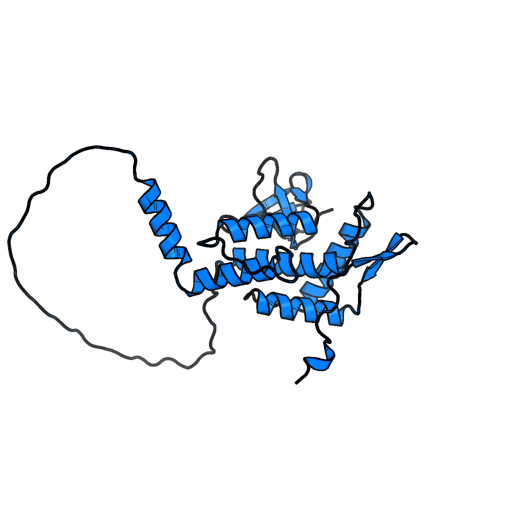1.00 60.31 103 ARG A C 1
ATOM 782 O O . ARG A 1 103 ? 23.288 12.605 -15.410 1.00 60.31 103 ARG A O 1
ATOM 789 N N . ARG A 1 104 ? 21.824 11.551 -14.071 1.00 58.78 104 ARG A N 1
ATOM 790 C CA . ARG A 1 104 ? 21.062 12.746 -13.667 1.00 58.78 104 ARG A CA 1
ATOM 791 C C . ARG A 1 104 ? 21.926 13.685 -12.826 1.00 58.78 104 ARG A C 1
ATOM 793 O O . ARG A 1 104 ? 21.960 14.876 -13.117 1.00 58.78 104 ARG A O 1
ATOM 800 N N . LEU A 1 105 ? 22.697 13.152 -11.877 1.00 54.06 105 LEU A N 1
ATOM 801 C CA . LEU A 1 105 ? 23.670 13.923 -11.092 1.00 54.06 105 LEU A CA 1
ATOM 802 C C . LEU A 1 105 ? 24.782 14.517 -11.975 1.00 54.06 105 LEU A C 1
ATOM 804 O O . LEU A 1 105 ? 25.135 15.685 -11.817 1.00 54.06 105 LEU A O 1
ATOM 808 N N . SER A 1 106 ? 25.272 13.757 -12.961 1.00 52.62 106 SER A N 1
ATOM 809 C CA . SER A 1 106 ? 26.297 14.223 -13.912 1.00 52.62 106 SER A CA 1
ATOM 810 C C . SER A 1 106 ? 25.761 15.241 -14.926 1.00 52.62 106 SER A C 1
ATOM 812 O O . SER A 1 106 ? 26.490 16.124 -15.368 1.00 52.62 106 SER A O 1
ATOM 814 N N . A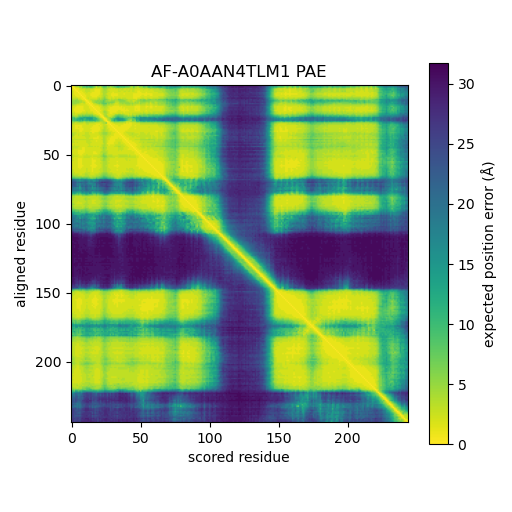RG A 1 107 ? 24.480 15.151 -15.311 1.00 53.38 107 ARG A N 1
ATOM 815 C CA . ARG A 1 107 ? 23.818 16.142 -16.179 1.00 53.38 107 ARG A CA 1
ATOM 816 C C . ARG A 1 107 ? 23.407 17.400 -15.407 1.00 53.38 107 ARG A C 1
ATOM 818 O O . ARG A 1 107 ? 23.378 18.478 -15.992 1.00 53.38 107 ARG A O 1
ATOM 825 N N . GLY A 1 108 ? 23.149 17.284 -14.102 1.00 39.81 108 GLY A N 1
ATOM 826 C CA . GLY A 1 108 ? 22.813 18.395 -13.205 1.00 39.81 108 GLY A CA 1
ATOM 827 C C . GLY A 1 108 ? 23.978 19.336 -12.876 1.00 39.81 108 GLY A C 1
ATOM 828 O O . GLY A 1 108 ? 23.751 20.413 -12.338 1.00 39.81 108 GLY A O 1
ATOM 829 N N . THR A 1 109 ? 25.216 18.985 -13.236 1.00 39.41 109 THR A N 1
ATOM 830 C CA . THR A 1 109 ? 26.411 19.837 -13.056 1.00 39.41 109 THR A CA 1
ATOM 831 C C . THR A 1 109 ? 26.745 20.696 -14.285 1.00 39.41 109 THR A C 1
ATOM 833 O O . THR A 1 109 ? 27.781 21.355 -14.335 1.00 39.41 109 THR A O 1
ATOM 836 N N . GLY A 1 110 ? 25.856 20.752 -15.278 1.00 39.12 110 GLY A N 1
ATOM 837 C CA . GLY A 1 110 ? 26.038 21.520 -16.509 1.00 39.12 110 GLY A CA 1
ATOM 838 C C . GLY A 1 110 ? 25.619 22.988 -16.424 1.00 39.12 110 GLY A C 1
ATOM 839 O O . GLY A 1 110 ? 24.866 23.433 -17.287 1.00 39.12 110 GLY A O 1
ATOM 840 N N . ARG A 1 111 ? 26.061 23.756 -15.417 1.00 38.00 111 ARG A N 1
ATOM 841 C CA . ARG A 1 111 ? 26.004 25.232 -15.499 1.00 38.00 111 ARG A CA 1
ATOM 842 C C . ARG A 1 111 ? 26.935 25.968 -14.534 1.00 38.00 111 ARG A C 1
ATOM 844 O O . ARG A 1 111 ? 26.487 26.833 -13.803 1.00 38.00 111 ARG A O 1
ATOM 851 N N . PHE A 1 112 ? 28.237 25.711 -14.613 1.00 31.06 112 PHE A N 1
ATOM 852 C CA . PHE A 1 112 ? 29.225 26.772 -14.394 1.00 31.06 112 PHE A CA 1
ATOM 853 C C . PHE A 1 112 ? 30.373 26.601 -15.383 1.00 31.06 112 PHE A C 1
ATOM 855 O O . PHE A 1 112 ? 31.164 25.666 -15.306 1.00 31.06 112 PHE A O 1
ATOM 862 N N . SER A 1 113 ? 30.420 27.514 -16.350 1.00 31.34 113 SER A N 1
ATOM 863 C CA . SER A 1 113 ? 31.604 27.766 -17.155 1.00 31.34 113 SER A CA 1
ATOM 864 C C . SER A 1 113 ? 32.721 28.275 -16.252 1.00 31.34 113 SER A C 1
ATOM 866 O O . SER A 1 113 ? 32.579 29.332 -15.643 1.00 31.34 113 SER A O 1
ATOM 868 N N . SER A 1 114 ? 33.859 27.594 -16.261 1.00 30.83 114 SER A N 1
ATOM 869 C CA . SER A 1 114 ? 35.159 28.252 -16.158 1.00 30.83 114 SER A CA 1
ATOM 870 C C . SER A 1 114 ? 36.243 27.352 -16.748 1.00 30.83 114 SER A C 1
ATOM 872 O O . SER A 1 114 ? 36.566 26.270 -16.272 1.00 30.83 114 SER A O 1
ATOM 874 N N . THR A 1 115 ? 36.764 27.833 -17.870 1.00 36.66 115 THR A N 1
ATOM 875 C CA . THR A 1 115 ? 38.045 27.500 -18.490 1.00 36.66 115 THR A CA 1
ATOM 876 C C . THR A 1 115 ? 39.164 27.226 -17.484 1.00 36.66 115 THR A C 1
ATOM 878 O O . THR A 1 115 ? 39.469 28.106 -16.685 1.00 36.66 115 THR A O 1
ATOM 881 N N . ALA A 1 116 ? 39.855 26.090 -17.631 1.00 30.80 116 ALA A N 1
ATOM 882 C CA . ALA A 1 116 ? 41.302 25.978 -17.413 1.00 30.80 116 ALA A CA 1
ATOM 883 C C . ALA A 1 116 ? 41.865 24.663 -18.002 1.00 30.80 116 ALA A C 1
ATOM 885 O O . ALA A 1 116 ? 41.748 23.590 -17.425 1.00 30.80 116 ALA A O 1
ATOM 886 N N . THR A 1 117 ? 42.464 24.794 -19.187 1.00 30.00 117 THR A N 1
ATOM 887 C CA . THR A 1 117 ? 43.804 24.295 -19.547 1.00 30.00 117 THR A CA 1
ATOM 888 C C . THR A 1 117 ? 44.151 22.810 -19.320 1.00 30.00 117 THR A C 1
ATOM 890 O O . THR A 1 117 ? 44.508 22.379 -18.229 1.00 30.00 117 THR A O 1
ATOM 893 N N . ARG A 1 118 ? 44.212 22.054 -20.431 1.00 39.25 118 ARG A N 1
ATOM 894 C CA . ARG A 1 118 ? 45.072 20.858 -20.587 1.00 39.25 118 ARG A CA 1
ATOM 895 C C . ARG A 1 118 ? 46.537 21.206 -20.273 1.00 39.25 118 ARG A C 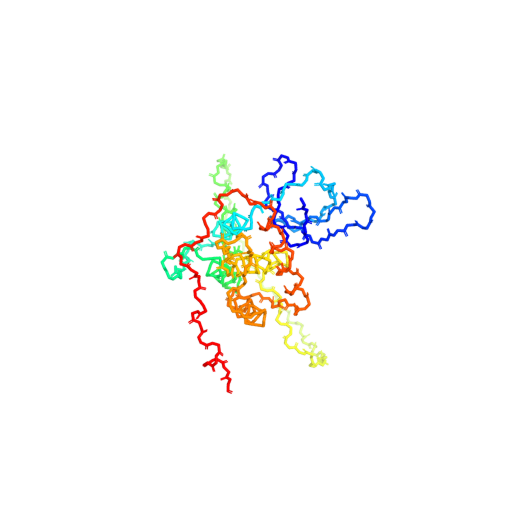1
ATOM 897 O O . ARG A 1 118 ? 46.994 22.273 -20.676 1.00 39.25 118 ARG A O 1
ATOM 904 N N . PRO A 1 119 ? 47.327 20.235 -19.791 1.00 37.44 119 PRO A N 1
ATOM 905 C CA . PRO A 1 119 ? 48.385 19.769 -20.684 1.00 37.44 119 PRO A CA 1
ATOM 906 C C . PRO A 1 119 ? 48.516 18.246 -20.755 1.00 37.44 119 PRO A C 1
ATOM 908 O O . PRO A 1 119 ? 47.906 17.475 -20.022 1.00 37.44 119 PRO A O 1
ATOM 911 N N . SER A 1 120 ? 49.295 17.854 -21.753 1.00 28.41 120 SER A N 1
ATOM 912 C CA . SER A 1 120 ? 49.379 16.553 -22.389 1.00 28.41 120 SER A CA 1
ATOM 913 C C . SER A 1 120 ? 50.782 15.953 -22.179 1.00 28.41 120 SER A C 1
ATOM 915 O O . SER A 1 120 ? 51.764 16.679 -22.289 1.00 28.41 120 SER A O 1
ATOM 917 N N . ILE A 1 121 ? 50.831 14.624 -22.009 1.00 37.88 121 ILE A N 1
ATOM 918 C CA . ILE A 1 121 ? 51.901 13.640 -22.333 1.00 37.88 121 ILE A CA 1
ATOM 919 C C . ILE A 1 121 ? 53.253 13.663 -21.583 1.00 37.88 121 ILE A C 1
ATOM 921 O O . ILE A 1 121 ? 54.024 14.610 -21.702 1.00 37.88 121 ILE A O 1
ATOM 925 N N . LYS A 1 122 ? 53.591 12.502 -20.980 1.00 32.38 122 LYS A N 1
ATOM 926 C CA . LYS A 1 122 ? 54.806 11.642 -21.157 1.00 32.38 122 LYS A CA 1
ATOM 927 C C . LYS A 1 122 ? 54.937 10.737 -19.915 1.00 32.38 122 LYS A C 1
ATOM 929 O O . LYS A 1 122 ? 55.142 11.244 -18.827 1.00 32.38 122 LYS A O 1
ATOM 934 N N . GLY A 1 123 ? 54.690 9.430 -19.981 1.00 27.11 123 GLY A N 1
ATOM 935 C CA . GLY A 1 123 ? 55.637 8.404 -20.443 1.00 27.11 123 GLY A CA 1
ATOM 936 C C . GLY A 1 123 ? 55.758 7.287 -19.373 1.00 27.11 123 GLY A C 1
ATOM 937 O O . GLY A 1 123 ? 55.328 7.514 -18.249 1.00 27.11 123 GLY A O 1
ATOM 938 N N . PRO A 1 124 ? 56.249 6.082 -19.715 1.00 45.41 124 PRO A N 1
ATOM 939 C CA . PRO A 1 124 ? 55.751 4.786 -19.216 1.00 45.41 124 PRO A CA 1
ATOM 940 C C . PRO A 1 124 ? 56.612 4.150 -18.104 1.00 45.41 124 PRO A C 1
ATOM 942 O O . PRO A 1 124 ? 57.743 4.570 -17.920 1.00 45.41 124 PRO A O 1
ATOM 945 N N . HIS A 1 125 ? 56.103 3.123 -17.398 1.00 31.28 125 HIS A N 1
ATOM 946 C CA . HIS A 1 125 ? 56.756 1.811 -17.174 1.00 31.28 125 HIS A CA 1
ATOM 947 C C . HIS A 1 125 ? 55.978 0.903 -16.191 1.00 31.28 125 HIS A C 1
ATOM 949 O O . HIS A 1 125 ? 55.257 1.354 -15.308 1.00 31.28 125 HIS A O 1
ATOM 955 N N . GLN A 1 126 ? 56.129 -0.401 -16.439 1.00 31.08 126 GLN A N 1
ATOM 956 C CA . GLN A 1 126 ? 55.574 -1.592 -15.787 1.00 31.08 126 GLN A CA 1
ATOM 957 C C . GLN A 1 126 ? 55.807 -1.648 -14.264 1.00 31.08 126 GLN A C 1
ATOM 959 O O . GLN A 1 126 ? 56.809 -1.129 -13.789 1.00 31.08 126 GLN A O 1
ATOM 964 N N . THR A 1 127 ? 54.981 -2.394 -13.515 1.00 32.16 127 THR A N 1
ATOM 965 C CA . THR A 1 127 ? 55.375 -3.691 -12.908 1.00 32.16 127 THR A CA 1
ATOM 966 C C . THR A 1 127 ? 54.147 -4.419 -12.346 1.00 32.16 127 THR A C 1
ATOM 968 O O . THR A 1 127 ? 53.340 -3.889 -11.592 1.00 32.16 127 THR A O 1
ATOM 971 N N . GLN A 1 128 ? 54.043 -5.669 -12.768 1.00 33.00 128 GLN A N 1
ATOM 972 C CA . GLN A 1 128 ? 53.120 -6.726 -12.392 1.00 33.00 128 GLN A CA 1
ATOM 973 C C . GLN A 1 128 ? 53.521 -7.306 -11.024 1.00 33.00 128 GLN A C 1
ATOM 975 O O . GLN A 1 128 ? 54.670 -7.705 -10.878 1.00 33.00 128 GLN A O 1
ATOM 980 N N . GLN A 1 129 ? 52.603 -7.444 -10.060 1.00 31.80 129 GLN A N 1
ATOM 981 C CA . GLN A 1 129 ? 52.713 -8.499 -9.041 1.00 31.80 129 GLN A CA 1
ATOM 982 C C . GLN A 1 129 ? 51.342 -9.075 -8.676 1.00 31.80 129 GLN A C 1
ATOM 984 O O . GLN A 1 129 ? 50.506 -8.438 -8.040 1.00 31.80 129 GLN A O 1
ATOM 989 N N . LEU A 1 130 ? 51.166 -10.331 -9.089 1.00 33.84 130 LEU A N 1
ATOM 990 C CA . LEU A 1 130 ? 50.216 -11.283 -8.537 1.00 33.84 130 LEU A CA 1
ATOM 991 C C . LEU A 1 130 ? 50.583 -11.613 -7.080 1.00 33.84 130 LEU A C 1
ATOM 993 O O . LEU A 1 130 ? 51.721 -11.989 -6.804 1.00 33.84 130 LEU A O 1
ATOM 997 N N . ARG A 1 131 ? 49.593 -11.614 -6.184 1.00 33.19 131 ARG A N 1
ATOM 998 C CA . ARG A 1 131 ? 49.556 -12.477 -4.988 1.00 33.19 131 ARG A CA 1
ATOM 999 C C . ARG A 1 131 ? 48.132 -13.012 -4.848 1.00 33.19 131 ARG A C 1
ATOM 1001 O O . ARG A 1 131 ? 47.196 -12.254 -4.646 1.00 33.19 131 ARG A O 1
ATOM 1008 N N . GLN A 1 132 ? 47.930 -14.241 -5.312 1.00 31.23 132 GLN A N 1
ATOM 1009 C CA . GLN A 1 132 ? 47.823 -15.452 -4.488 1.00 31.23 132 GLN A CA 1
ATOM 1010 C C . GLN A 1 132 ? 46.526 -15.518 -3.674 1.00 31.23 132 GLN A C 1
ATOM 1012 O O . GLN A 1 132 ? 46.416 -15.076 -2.538 1.00 31.23 132 GLN A O 1
ATOM 1017 N N . SER A 1 133 ? 45.567 -16.151 -4.341 1.00 33.12 133 SER A N 1
ATOM 1018 C CA . SER A 1 133 ? 44.471 -16.964 -3.834 1.00 33.12 133 SER A CA 1
ATOM 1019 C C . SER A 1 133 ? 44.766 -17.702 -2.523 1.00 33.12 133 SER A C 1
ATOM 1021 O O . SER 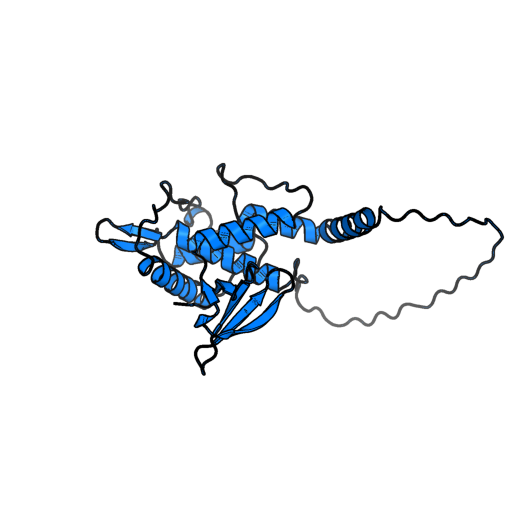A 1 133 ? 45.621 -18.586 -2.483 1.00 33.12 133 SER A O 1
ATOM 1023 N N . GLN A 1 134 ? 43.944 -17.440 -1.508 1.00 32.84 134 GLN A N 1
ATOM 1024 C CA . GLN A 1 134 ? 43.593 -18.418 -0.482 1.00 32.84 134 GLN A CA 1
ATOM 1025 C C . GLN A 1 134 ? 42.069 -18.512 -0.399 1.00 32.84 134 GLN A C 1
ATOM 1027 O O . GLN A 1 134 ? 41.376 -17.621 0.083 1.00 32.84 134 GLN A O 1
ATOM 1032 N N . SER A 1 135 ? 41.570 -19.608 -0.966 1.00 33.22 135 SER A N 1
ATOM 1033 C CA . SER A 1 135 ? 40.201 -20.087 -0.848 1.00 33.22 135 SER A CA 1
ATOM 1034 C C . SER A 1 135 ? 40.058 -20.783 0.501 1.00 33.22 135 SER A C 1
ATOM 1036 O O . SER A 1 135 ? 40.565 -21.893 0.670 1.00 33.22 135 SER A O 1
ATOM 1038 N N . THR A 1 136 ? 39.314 -20.177 1.420 1.00 33.59 136 THR A N 1
ATOM 1039 C CA . THR A 1 136 ? 38.807 -20.865 2.610 1.00 33.59 136 THR A CA 1
ATOM 1040 C C . THR A 1 136 ? 37.305 -21.038 2.439 1.00 33.59 136 THR A C 1
ATOM 1042 O O . THR A 1 136 ? 36.527 -20.091 2.528 1.00 33.59 136 THR A O 1
ATOM 1045 N N . ARG A 1 137 ? 36.913 -22.269 2.109 1.00 35.53 137 ARG A N 1
ATOM 1046 C CA . ARG A 1 137 ? 35.532 -22.714 1.920 1.00 35.53 137 ARG A CA 1
ATOM 1047 C C . ARG A 1 137 ? 34.825 -22.698 3.282 1.00 35.53 137 ARG A C 1
ATOM 1049 O O . ARG A 1 137 ? 35.221 -23.438 4.176 1.00 35.53 137 ARG A O 1
ATOM 1056 N N . ALA A 1 138 ? 33.790 -21.874 3.418 1.00 33.88 138 ALA A N 1
ATOM 1057 C CA . ALA A 1 138 ? 32.843 -21.885 4.535 1.00 33.88 138 ALA A CA 1
ATOM 1058 C C . ALA A 1 138 ? 31.430 -22.217 4.002 1.00 33.88 138 ALA A C 1
ATOM 1060 O O . ALA A 1 138 ? 31.178 -22.043 2.807 1.00 33.88 138 ALA A O 1
ATOM 1061 N N . PRO A 1 139 ? 30.555 -22.805 4.834 1.00 37.53 139 PRO A N 1
ATOM 1062 C CA . PRO A 1 139 ? 29.570 -23.789 4.399 1.00 37.53 139 PRO A CA 1
ATOM 1063 C C . PRO A 1 139 ? 28.323 -23.178 3.756 1.00 37.53 139 PRO A C 1
ATOM 1065 O O . PRO A 1 139 ? 27.893 -22.073 4.081 1.00 37.53 139 PRO A O 1
ATOM 1068 N N . HIS A 1 140 ? 27.730 -23.965 2.857 1.00 45.75 140 HIS A N 1
ATOM 1069 C CA . HIS A 1 140 ? 26.439 -23.722 2.228 1.00 45.75 140 HIS A CA 1
ATOM 1070 C C . HIS A 1 140 ? 25.394 -23.272 3.252 1.00 45.75 140 HIS A C 1
ATOM 1072 O O . HIS A 1 140 ? 24.978 -24.047 4.109 1.00 45.75 140 HIS A O 1
ATOM 1078 N N . THR A 1 141 ? 24.943 -22.030 3.111 1.00 33.50 141 THR A N 1
ATOM 1079 C CA . THR A 1 141 ? 23.729 -21.532 3.752 1.00 33.50 141 THR A CA 1
ATOM 1080 C C . THR A 1 141 ? 22.913 -20.840 2.662 1.00 33.50 141 THR A C 1
ATOM 1082 O O . THR A 1 141 ? 23.471 -20.061 1.900 1.00 33.50 141 THR A O 1
ATOM 1085 N N . GLN A 1 142 ? 21.653 -21.269 2.555 1.00 39.22 142 GLN A N 1
ATOM 1086 C CA . GLN A 1 142 ? 20.510 -20.857 1.721 1.00 39.22 142 GLN A CA 1
ATOM 1087 C C . GLN A 1 142 ? 20.651 -19.640 0.776 1.00 39.22 142 GLN A C 1
ATOM 1089 O O . GLN A 1 142 ? 21.291 -18.655 1.130 1.00 39.22 142 GLN A O 1
ATOM 1094 N N . PRO A 1 143 ? 19.957 -19.622 -0.384 1.00 37.47 143 PRO A N 1
ATOM 1095 C CA . PRO A 1 143 ? 19.917 -18.442 -1.239 1.00 37.47 143 PRO A CA 1
ATOM 1096 C C . PRO A 1 143 ? 19.053 -17.353 -0.583 1.00 37.47 143 PRO A C 1
ATOM 1098 O O . PRO A 1 143 ? 17.876 -17.192 -0.890 1.00 37.47 143 PRO A O 1
ATOM 1101 N N . SER A 1 144 ? 19.629 -16.588 0.340 1.00 38.22 144 SER A N 1
ATOM 1102 C CA . SER A 1 144 ? 19.121 -15.264 0.675 1.00 38.22 144 SER A CA 1
ATOM 1103 C C . SER A 1 144 ? 19.556 -14.331 -0.447 1.00 38.22 144 SER A C 1
ATOM 1105 O O . SER A 1 144 ? 20.664 -13.791 -0.426 1.00 38.22 144 SER A O 1
ATOM 1107 N N . SER A 1 145 ? 18.707 -14.192 -1.463 1.00 44.56 145 SER A N 1
ATOM 1108 C CA . SER A 1 145 ? 18.824 -13.107 -2.435 1.00 44.56 145 SER A CA 1
ATOM 1109 C C . SER A 1 145 ? 18.994 -11.799 -1.649 1.00 44.56 145 SER A C 1
ATOM 1111 O O . SER A 1 145 ? 18.143 -11.521 -0.799 1.00 44.56 145 SER A O 1
ATOM 1113 N N . PRO A 1 146 ? 20.065 -11.012 -1.851 1.00 48.06 146 PRO A N 1
ATOM 1114 C CA . PRO A 1 146 ? 20.154 -9.700 -1.228 1.00 48.06 146 PRO A CA 1
ATOM 1115 C C . PRO A 1 146 ? 18.949 -8.886 -1.712 1.00 48.06 146 PRO A C 1
ATOM 1117 O O . PRO A 1 146 ? 18.625 -8.908 -2.900 1.00 48.06 146 PRO A O 1
ATOM 1120 N N . SER A 1 147 ? 18.227 -8.258 -0.785 1.00 50.12 147 SER A N 1
ATOM 1121 C CA . SER A 1 147 ? 17.008 -7.503 -1.084 1.00 50.12 147 SER A CA 1
ATOM 1122 C C . SER A 1 147 ? 17.262 -6.492 -2.208 1.00 50.12 147 SER A C 1
ATOM 1124 O O . SER A 1 147 ? 18.199 -5.697 -2.147 1.00 50.12 147 SER A O 1
ATOM 1126 N N . LYS A 1 148 ? 16.417 -6.600 -3.238 1.00 69.12 148 LYS A N 1
ATOM 1127 C CA . LYS A 1 148 ? 16.528 -6.052 -4.600 1.00 69.12 148 LYS A CA 1
ATOM 1128 C C . LYS A 1 148 ? 16.255 -4.543 -4.704 1.00 69.12 148 LYS A C 1
ATOM 1130 O O . LYS A 1 148 ? 16.534 -3.946 -5.732 1.00 69.12 148 LYS A O 1
ATOM 1135 N N . ILE A 1 149 ? 15.747 -3.936 -3.636 1.00 81.62 149 ILE A N 1
ATOM 1136 C CA . ILE A 1 149 ? 15.442 -2.508 -3.453 1.00 81.62 149 ILE A CA 1
ATOM 1137 C C . ILE A 1 149 ? 15.755 -2.120 -2.001 1.00 81.62 149 ILE A C 1
ATOM 1139 O O . ILE A 1 149 ? 16.092 -2.993 -1.189 1.00 81.62 149 ILE A O 1
ATOM 1143 N N . LEU A 1 150 ? 15.672 -0.835 -1.638 1.00 87.94 150 LEU A N 1
ATOM 1144 C CA . LEU A 1 150 ? 15.915 -0.431 -0.253 1.00 87.94 150 LEU A CA 1
ATOM 1145 C C . LEU A 1 150 ? 14.811 -1.007 0.657 1.00 87.94 150 LEU A C 1
ATOM 1147 O O . LEU A 1 150 ? 13.635 -0.956 0.297 1.00 87.94 150 LEU A O 1
ATOM 1151 N N . PRO A 1 151 ? 15.134 -1.497 1.872 1.00 89.00 151 PRO A N 1
ATOM 1152 C CA . PRO A 1 151 ? 14.147 -2.168 2.728 1.00 89.00 151 PRO A CA 1
ATOM 1153 C C . PRO A 1 151 ? 12.897 -1.335 3.044 1.00 89.00 151 PRO A C 1
ATOM 1155 O O . PRO A 1 151 ? 11.816 -1.874 3.254 1.00 89.00 151 PRO A O 1
ATOM 1158 N N . HIS A 1 152 ? 13.033 -0.007 3.089 1.00 92.31 152 HIS A N 1
ATOM 1159 C CA . HIS A 1 152 ? 11.891 0.871 3.316 1.00 92.31 152 HIS A CA 1
ATOM 1160 C C . HIS A 1 152 ? 10.988 0.991 2.088 1.00 92.31 152 HIS A C 1
ATOM 1162 O O . HIS A 1 152 ? 9.778 1.026 2.264 1.00 92.31 152 HIS A O 1
ATOM 1168 N N . GLU A 1 153 ? 11.544 1.017 0.876 1.00 93.50 153 GLU A N 1
ATOM 1169 C CA . GLU A 1 153 ? 10.763 1.025 -0.367 1.00 93.50 153 GLU A CA 1
ATOM 1170 C C . GLU A 1 153 ? 9.921 -0.254 -0.453 1.00 93.50 153 GLU A C 1
ATOM 1172 O O . GLU A 1 153 ? 8.731 -0.195 -0.758 1.00 93.50 153 GLU A O 1
ATOM 1177 N N . GLU A 1 154 ? 10.504 -1.397 -0.068 1.00 93.94 154 GLU A N 1
ATOM 1178 C CA . GLU A 1 154 ? 9.795 -2.677 -0.001 1.00 93.94 154 GLU A CA 1
ATOM 1179 C C . GLU A 1 154 ? 8.606 -2.630 0.968 1.00 93.94 154 GLU A C 1
ATOM 1181 O O . GLU A 1 154 ? 7.514 -3.082 0.629 1.00 93.94 154 GLU A O 1
ATOM 1186 N N . ASP A 1 155 ? 8.789 -2.057 2.161 1.00 93.88 155 ASP A N 1
ATOM 1187 C CA . ASP A 1 155 ? 7.712 -1.938 3.148 1.00 93.88 155 ASP A CA 1
ATOM 1188 C C . ASP A 1 155 ? 6.561 -1.051 2.643 1.00 93.88 155 ASP A C 1
ATOM 1190 O O . ASP A 1 155 ? 5.395 -1.380 2.863 1.00 93.88 155 ASP A O 1
ATOM 1194 N N . PHE A 1 156 ? 6.868 0.041 1.937 1.00 96.44 156 PHE A N 1
ATOM 1195 C CA . PHE A 1 156 ? 5.855 0.905 1.327 1.00 96.44 156 PHE A CA 1
ATOM 1196 C C . PHE A 1 156 ? 5.104 0.200 0.199 1.00 96.44 156 PHE A C 1
ATOM 1198 O O . PHE A 1 156 ? 3.876 0.238 0.185 1.00 96.44 156 PHE A O 1
ATOM 1205 N N . ILE A 1 157 ? 5.813 -0.474 -0.712 1.00 95.50 157 ILE A N 1
ATOM 1206 C CA . ILE A 1 157 ? 5.190 -1.241 -1.800 1.00 95.50 157 ILE A CA 1
ATOM 1207 C C . ILE A 1 157 ? 4.302 -2.342 -1.218 1.00 95.50 157 ILE A C 1
ATOM 1209 O O . ILE A 1 157 ? 3.152 -2.480 -1.629 1.00 95.50 157 ILE A O 1
ATOM 1213 N N . ARG A 1 158 ? 4.783 -3.085 -0.213 1.00 95.75 158 ARG A N 1
ATOM 1214 C CA . ARG A 1 158 ? 4.010 -4.148 0.442 1.00 95.75 158 ARG A CA 1
ATOM 1215 C C . ARG A 1 158 ? 2.722 -3.611 1.067 1.00 95.75 158 ARG A C 1
ATOM 1217 O O . ARG A 1 158 ? 1.662 -4.192 0.853 1.00 95.75 158 ARG A O 1
ATOM 1224 N N . GLU A 1 159 ? 2.794 -2.515 1.821 1.00 96.00 159 GLU A N 1
ATOM 1225 C CA . GLU A 1 159 ? 1.604 -1.901 2.431 1.00 96.00 159 GLU A CA 1
ATOM 1226 C C . GLU A 1 159 ? 0.681 -1.266 1.378 1.00 96.00 159 GLU A C 1
ATOM 1228 O O . GLU A 1 159 ? -0.538 -1.322 1.529 1.00 96.00 159 GLU A O 1
ATOM 1233 N N . GLY A 1 160 ? 1.229 -0.759 0.270 1.00 94.88 160 GLY A N 1
ATOM 1234 C CA . GLY A 1 160 ? 0.463 -0.291 -0.885 1.00 94.88 160 GLY A CA 1
ATOM 1235 C C . GLY A 1 160 ? -0.355 -1.406 -1.530 1.00 94.88 160 GLY A C 1
ATOM 1236 O O . GLY A 1 160 ? -1.562 -1.255 -1.684 1.00 94.88 160 GLY A O 1
ATOM 1237 N N . VAL A 1 161 ? 0.268 -2.556 -1.803 1.00 93.62 161 VAL A N 1
ATOM 1238 C CA . VAL A 1 161 ? -0.418 -3.740 -2.348 1.00 93.62 161 VAL A CA 1
ATOM 1239 C C . VAL A 1 161 ? -1.512 -4.226 -1.401 1.00 93.62 161 VAL A C 1
ATOM 1241 O O . VAL A 1 161 ? -2.633 -4.479 -1.836 1.00 93.62 161 VAL A O 1
ATOM 1244 N N . ILE A 1 162 ? -1.225 -4.333 -0.098 1.00 94.06 162 ILE A N 1
ATOM 1245 C CA . ILE A 1 162 ? -2.242 -4.715 0.893 1.00 94.06 162 ILE A CA 1
ATOM 1246 C C . ILE A 1 162 ? -3.409 -3.723 0.855 1.00 94.06 162 ILE A C 1
ATOM 1248 O O . ILE A 1 162 ? -4.565 -4.138 0.805 1.00 94.06 162 ILE A O 1
ATOM 1252 N N . THR A 1 163 ? -3.112 -2.425 0.867 1.00 92.12 163 THR A N 1
ATOM 1253 C CA . THR A 1 163 ? -4.121 -1.363 0.887 1.00 92.12 163 THR A CA 1
ATOM 1254 C C . THR A 1 163 ? -4.992 -1.395 -0.361 1.00 92.12 163 THR A C 1
ATOM 1256 O O . THR A 1 163 ? -6.214 -1.380 -0.239 1.00 92.12 163 THR A O 1
ATOM 1259 N N . GLU A 1 164 ? -4.387 -1.506 -1.541 1.00 89.38 164 GLU A N 1
ATOM 1260 C CA . GLU A 1 164 ? -5.100 -1.568 -2.813 1.00 89.38 164 GLU A CA 1
ATOM 1261 C C . GLU A 1 164 ? -5.985 -2.812 -2.903 1.00 89.38 164 GLU A C 1
ATOM 1263 O O . GLU A 1 164 ? -7.176 -2.697 -3.193 1.00 89.38 164 GLU A O 1
ATOM 1268 N N . MET A 1 165 ? -5.439 -3.995 -2.602 1.00 87.50 165 MET A N 1
ATOM 1269 C CA . MET A 1 165 ? -6.195 -5.247 -2.678 1.00 87.50 165 MET A CA 1
ATOM 1270 C C . MET A 1 165 ? -7.364 -5.252 -1.701 1.00 87.50 165 MET A C 1
ATOM 1272 O O . MET A 1 165 ? -8.454 -5.675 -2.069 1.00 87.50 165 MET A O 1
ATOM 1276 N N . VAL A 1 166 ? -7.172 -4.759 -0.475 1.00 87.81 166 VAL A N 1
ATOM 1277 C CA . VAL A 1 166 ? -8.271 -4.659 0.488 1.00 87.81 166 VAL A CA 1
ATOM 1278 C C . VAL A 1 166 ? -9.291 -3.632 0.006 1.00 87.81 166 VAL A C 1
ATOM 1280 O O . VAL A 1 166 ? -10.440 -3.998 -0.195 1.00 87.81 166 VAL A O 1
ATOM 1283 N N . ALA A 1 167 ? -8.890 -2.382 -0.233 1.00 84.12 167 ALA A N 1
ATOM 1284 C CA . ALA A 1 167 ? -9.818 -1.293 -0.540 1.00 84.12 167 ALA A CA 1
ATOM 1285 C C . ALA A 1 167 ? -10.634 -1.526 -1.823 1.00 84.12 167 ALA A C 1
ATOM 1287 O O . ALA A 1 167 ? -11.804 -1.160 -1.869 1.00 84.12 167 ALA A O 1
ATOM 1288 N N . THR A 1 168 ? -10.056 -2.169 -2.843 1.00 80.62 168 THR A N 1
ATOM 1289 C CA . THR A 1 168 ? -10.758 -2.481 -4.105 1.00 80.62 168 THR A CA 1
ATOM 1290 C C . THR A 1 168 ? -11.661 -3.715 -4.030 1.00 80.62 168 THR A C 1
ATOM 1292 O O . THR A 1 168 ? -12.478 -3.917 -4.927 1.00 80.62 168 THR A O 1
ATOM 1295 N N . ASN A 1 169 ? -11.546 -4.518 -2.965 1.00 80.75 169 ASN A N 1
ATOM 1296 C CA . ASN A 1 169 ? -12.382 -5.694 -2.710 1.00 80.75 169 ASN A CA 1
ATOM 1297 C C . ASN A 1 169 ? -13.355 -5.490 -1.536 1.00 80.75 169 ASN A C 1
ATOM 1299 O O . ASN A 1 169 ? -13.950 -6.457 -1.061 1.00 80.75 169 ASN A O 1
ATOM 1303 N N . LEU A 1 170 ? -13.532 -4.257 -1.054 1.00 76.38 170 LEU A N 1
ATOM 1304 C CA . LEU A 1 170 ? -14.597 -3.910 -0.114 1.00 76.38 170 LEU A CA 1
ATOM 1305 C C . LEU A 1 170 ? -15.822 -3.398 -0.878 1.00 76.38 170 LEU A C 1
ATOM 1307 O O . LEU A 1 170 ? -15.704 -2.563 -1.773 1.00 76.38 170 LEU A O 1
ATOM 1311 N N . VAL A 1 171 ? -17.005 -3.871 -0.494 1.00 71.75 171 VAL A N 1
ATOM 1312 C CA . VAL A 1 171 ? -18.297 -3.412 -1.012 1.00 71.75 171 VAL A CA 1
ATOM 1313 C C . VAL A 1 171 ? -19.112 -2.850 0.135 1.00 71.75 171 VAL A C 1
ATOM 1315 O O . VAL A 1 171 ? -19.245 -3.477 1.182 1.00 71.75 171 VAL A O 1
ATOM 1318 N N . ILE A 1 172 ? -19.674 -1.663 -0.070 1.00 68.88 172 ILE A N 1
ATOM 1319 C CA . ILE A 1 172 ? -20.656 -1.089 0.844 1.00 68.88 172 ILE A CA 1
ATOM 1320 C C . ILE A 1 172 ? -22.030 -1.523 0.338 1.00 68.88 172 ILE A C 1
ATOM 1322 O O . ILE A 1 172 ? -22.438 -1.159 -0.763 1.00 68.88 172 ILE A O 1
ATOM 1326 N N . THR A 1 173 ? -22.718 -2.347 1.120 1.00 68.88 173 THR A N 1
ATOM 1327 C CA . THR A 1 173 ? -24.083 -2.794 0.822 1.00 68.88 173 THR A CA 1
ATOM 1328 C C . THR A 1 173 ? -25.068 -1.627 0.900 1.00 68.88 173 THR A C 1
ATOM 1330 O O . THR A 1 173 ? -24.801 -0.605 1.534 1.00 68.88 173 THR A O 1
ATOM 1333 N N . GLU A 1 174 ? -26.264 -1.807 0.339 1.00 67.88 174 GLU A N 1
ATOM 1334 C CA . GLU A 1 174 ? -27.363 -0.829 0.431 1.00 67.88 174 GLU A CA 1
ATOM 1335 C C . GLU A 1 174 ? -27.746 -0.488 1.882 1.00 67.88 174 GLU A C 1
ATOM 1337 O O . GLU A 1 174 ? -28.247 0.597 2.165 1.00 67.88 174 GLU A O 1
ATOM 1342 N N . THR A 1 175 ? -27.464 -1.396 2.822 1.00 71.19 175 THR A N 1
ATOM 1343 C CA . THR A 1 175 ? -27.696 -1.197 4.261 1.00 71.19 175 THR A CA 1
ATOM 1344 C C . THR A 1 175 ? -26.574 -0.423 4.966 1.00 71.19 175 THR A C 1
ATOM 1346 O O . THR A 1 175 ? -26.635 -0.211 6.176 1.00 71.19 175 THR A O 1
ATOM 1349 N N . GLY A 1 176 ? -25.532 -0.018 4.234 1.00 62.84 176 GLY A N 1
ATOM 1350 C CA . GLY A 1 176 ? -24.343 0.642 4.773 1.00 62.84 176 GLY A CA 1
ATOM 1351 C C . GLY A 1 176 ? -23.353 -0.307 5.458 1.00 62.84 176 GLY A C 1
ATOM 1352 O O . GLY A 1 176 ? -22.376 0.157 6.045 1.00 62.84 176 GLY A O 1
ATOM 1353 N N . GLN A 1 177 ? -23.577 -1.624 5.402 1.00 70.00 177 GLN A N 1
ATOM 1354 C CA . GLN A 1 177 ? -22.619 -2.618 5.894 1.00 70.00 177 GLN A CA 1
ATOM 1355 C C . GLN A 1 177 ? -21.479 -2.802 4.894 1.00 70.00 177 GLN A C 1
ATOM 1357 O O . GLN A 1 177 ? -21.733 -2.878 3.693 1.00 70.00 177 GLN A O 1
ATOM 1362 N N . ILE A 1 178 ? -20.244 -2.913 5.389 1.00 66.56 178 ILE A N 1
ATOM 1363 C CA . ILE A 1 178 ? -19.080 -3.231 4.556 1.00 66.56 178 ILE A CA 1
ATOM 1364 C C . ILE A 1 178 ? -18.879 -4.745 4.500 1.00 66.56 178 ILE A C 1
ATOM 1366 O O . ILE A 1 178 ? -18.638 -5.386 5.525 1.00 66.56 178 ILE A O 1
ATOM 1370 N N . GLU A 1 179 ? -18.914 -5.292 3.292 1.00 68.38 179 GLU A N 1
ATOM 1371 C CA . GLU A 1 179 ? -18.605 -6.683 2.980 1.00 68.38 179 GLU A CA 1
ATOM 1372 C C . GLU A 1 179 ? -17.291 -6.790 2.197 1.00 68.38 179 GLU A C 1
ATOM 1374 O O . GLU A 1 179 ? -16.870 -5.861 1.509 1.00 68.38 179 GLU A O 1
ATOM 1379 N N . VAL A 1 180 ? -16.618 -7.934 2.321 1.00 69.06 180 VAL A N 1
ATOM 1380 C CA . VAL A 1 180 ? -15.431 -8.271 1.526 1.00 69.06 180 VAL A CA 1
ATOM 1381 C C . VAL A 1 180 ? -15.892 -9.141 0.363 1.00 69.06 180 VAL A C 1
ATOM 1383 O O . VAL A 1 180 ? -16.595 -10.125 0.584 1.00 69.06 180 VAL A O 1
ATOM 1386 N N . LEU A 1 181 ? -15.477 -8.817 -0.859 1.00 70.50 181 LEU A N 1
ATOM 1387 C CA . LEU A 1 181 ? -15.672 -9.688 -2.012 1.00 70.50 181 LEU A CA 1
ATOM 1388 C C . LEU A 1 181 ? -14.817 -10.952 -1.855 1.00 70.50 181 LEU A C 1
ATOM 1390 O O . LEU A 1 181 ? -13.591 -10.887 -1.770 1.00 70.50 181 LEU A O 1
ATOM 1394 N N . GLY A 1 182 ? -15.478 -12.109 -1.808 1.00 71.62 182 GLY A N 1
ATOM 1395 C CA . GLY A 1 182 ? -14.837 -13.398 -1.535 1.00 71.62 182 GLY A CA 1
ATOM 1396 C C . GLY A 1 182 ? -14.551 -13.630 -0.046 1.00 71.62 182 GLY A C 1
ATOM 1397 O O . GLY A 1 182 ? -15.079 -12.953 0.838 1.00 71.62 182 GLY A O 1
ATOM 1398 N N . THR A 1 183 ? -13.729 -14.632 0.270 1.00 80.12 183 THR A N 1
ATOM 1399 C CA . THR A 1 183 ? -13.360 -14.927 1.661 1.00 80.12 183 THR A CA 1
ATOM 1400 C C . THR A 1 183 ? -12.097 -14.172 2.087 1.00 80.12 183 THR A C 1
ATOM 1402 O O . THR A 1 183 ? -11.245 -13.801 1.282 1.00 80.12 183 THR A O 1
ATOM 1405 N N . LYS A 1 184 ? -11.889 -14.015 3.404 1.00 81.62 184 LYS A N 1
ATOM 1406 C CA . LYS A 1 184 ? -10.612 -13.493 3.942 1.00 81.62 184 LYS A CA 1
ATOM 1407 C C . LYS A 1 184 ? -9.402 -14.337 3.519 1.00 81.62 184 LYS A C 1
ATOM 1409 O O . LYS A 1 184 ? -8.285 -13.822 3.509 1.00 81.62 184 LYS A O 1
ATOM 1414 N N . VAL A 1 185 ? -9.611 -15.625 3.234 1.00 83.44 185 VAL A N 1
ATOM 1415 C CA . VAL A 1 185 ? -8.564 -16.529 2.741 1.00 83.44 185 VAL A CA 1
ATOM 1416 C C . VAL A 1 185 ? -8.196 -16.160 1.309 1.00 83.44 185 VAL A C 1
ATOM 1418 O O . VAL A 1 185 ? -7.010 -15.982 1.039 1.00 83.44 185 VAL A O 1
ATOM 1421 N N . ASP A 1 186 ? -9.194 -15.946 0.453 1.00 81.56 186 ASP A N 1
ATOM 1422 C CA . ASP A 1 186 ? -8.996 -15.526 -0.939 1.00 81.56 186 ASP A CA 1
ATOM 1423 C C . ASP A 1 186 ? -8.268 -14.185 -1.000 1.00 81.56 186 ASP A C 1
ATOM 1425 O O . ASP A 1 186 ? -7.274 -14.053 -1.705 1.00 81.56 186 ASP A O 1
ATOM 1429 N N . LEU A 1 187 ? -8.667 -13.221 -0.164 1.00 84.75 187 LEU A N 1
ATOM 1430 C CA . LEU A 1 187 ? -8.006 -11.917 -0.101 1.00 84.75 187 LEU A CA 1
ATOM 1431 C C . LEU A 1 187 ? -6.549 -12.016 0.380 1.00 84.75 187 LEU A C 1
ATOM 1433 O O . LEU A 1 187 ? -5.666 -11.358 -0.163 1.00 84.75 187 LEU A O 1
ATOM 1437 N N . CYS A 1 188 ? -6.261 -12.868 1.369 1.00 89.19 188 CYS A N 1
ATOM 1438 C CA . CYS A 1 188 ? -4.880 -13.150 1.772 1.00 89.19 188 CYS A CA 1
ATOM 1439 C C . CYS A 1 188 ? -4.071 -13.791 0.636 1.00 89.19 188 CYS A C 1
ATOM 1441 O O . CYS A 1 188 ? -2.903 -13.451 0.455 1.00 89.19 188 CYS A O 1
ATOM 1443 N N . ARG A 1 189 ? -4.671 -14.711 -0.127 1.00 86.50 189 ARG A N 1
ATOM 1444 C CA . ARG A 1 189 ? -4.013 -15.353 -1.269 1.00 86.50 189 ARG A CA 1
ATOM 1445 C C . ARG A 1 189 ? -3.738 -14.348 -2.384 1.00 86.50 189 ARG A C 1
ATOM 1447 O O . ARG A 1 189 ? -2.634 -14.334 -2.921 1.00 86.50 189 ARG A O 1
ATOM 1454 N N . LEU A 1 190 ? -4.696 -13.469 -2.660 1.00 86.12 190 LEU A N 1
ATOM 1455 C CA . LEU A 1 190 ? -4.567 -12.383 -3.623 1.00 86.12 190 LEU A CA 1
ATOM 1456 C C . LEU A 1 190 ? -3.402 -11.460 -3.249 1.00 86.12 190 LEU A C 1
ATOM 1458 O O . LEU A 1 190 ? -2.495 -11.263 -4.049 1.00 86.12 190 LEU A O 1
ATOM 1462 N N . ILE A 1 191 ? -3.354 -10.988 -1.999 1.00 90.94 191 ILE A N 1
ATOM 1463 C CA . ILE A 1 191 ? -2.246 -10.164 -1.490 1.00 90.94 191 ILE A CA 1
ATOM 1464 C C . ILE A 1 191 ? -0.897 -10.872 -1.678 1.00 90.94 191 ILE A C 1
ATOM 1466 O O . ILE A 1 191 ? 0.062 -10.246 -2.115 1.00 90.94 191 ILE A O 1
ATOM 1470 N N . GLN A 1 192 ? -0.805 -12.173 -1.381 1.00 90.75 192 GLN A N 1
ATOM 1471 C CA . GLN A 1 192 ? 0.434 -12.933 -1.586 1.00 90.75 192 GLN A CA 1
ATOM 1472 C C . GLN A 1 192 ? 0.871 -12.952 -3.053 1.00 90.75 192 GLN A C 1
ATOM 1474 O O . GLN A 1 192 ? 2.048 -12.722 -3.330 1.00 90.75 192 GLN A O 1
ATOM 1479 N N . ILE A 1 193 ? -0.066 -13.213 -3.970 1.00 86.81 193 ILE A N 1
ATOM 1480 C CA . ILE A 1 193 ? 0.194 -13.225 -5.414 1.00 86.81 193 ILE A CA 1
ATOM 1481 C C . ILE A 1 193 ? 0.690 -11.847 -5.850 1.00 86.81 193 ILE A C 1
ATOM 1483 O O . ILE A 1 193 ? 1.773 -11.751 -6.415 1.00 86.81 193 ILE A O 1
ATOM 1487 N N . TYR A 1 194 ? -0.029 -10.775 -5.516 1.00 89.56 194 TYR A N 1
ATOM 1488 C CA . TYR A 1 194 ? 0.339 -9.427 -5.948 1.00 89.56 194 TYR A CA 1
ATOM 1489 C C . TYR A 1 194 ? 1.621 -8.903 -5.291 1.00 89.56 194 TYR A C 1
ATOM 1491 O O . TYR A 1 194 ? 2.385 -8.210 -5.955 1.00 89.56 194 TYR A O 1
ATOM 1499 N N . CYS A 1 195 ? 1.929 -9.272 -4.043 1.00 91.06 195 CYS A N 1
ATOM 1500 C CA . CYS A 1 195 ? 3.243 -8.990 -3.458 1.00 91.06 195 CYS A CA 1
ATOM 1501 C C . CYS A 1 195 ? 4.357 -9.699 -4.240 1.00 91.06 195 CYS A C 1
ATOM 1503 O O . CYS A 1 195 ? 5.363 -9.074 -4.571 1.00 91.06 195 CYS A O 1
ATOM 1505 N N . SER A 1 196 ? 4.158 -10.976 -4.585 1.00 88.19 196 SER A N 1
ATOM 1506 C CA . SER A 1 196 ? 5.122 -11.733 -5.387 1.00 88.19 196 SER A CA 1
ATOM 1507 C C . SER A 1 196 ? 5.299 -11.131 -6.783 1.00 88.19 196 SER A C 1
ATOM 1509 O O . SER A 1 196 ? 6.431 -10.993 -7.239 1.00 88.19 196 SER A O 1
ATOM 1511 N N . THR A 1 197 ? 4.207 -10.739 -7.444 1.00 85.38 197 THR A N 1
ATOM 1512 C CA . THR A 1 197 ? 4.229 -10.086 -8.762 1.00 85.38 197 THR A CA 1
ATOM 1513 C C . THR A 1 197 ? 4.913 -8.727 -8.700 1.00 85.38 197 THR A C 1
ATOM 1515 O O . THR A 1 197 ? 5.730 -8.423 -9.559 1.00 85.38 197 THR A O 1
ATOM 1518 N N . ALA A 1 198 ? 4.657 -7.936 -7.656 1.00 86.81 198 ALA A N 1
ATOM 1519 C CA . ALA A 1 198 ? 5.343 -6.667 -7.422 1.00 86.81 198 ALA A CA 1
ATOM 1520 C C . ALA A 1 198 ? 6.834 -6.843 -7.092 1.00 86.81 198 ALA A C 1
ATOM 1522 O O . ALA A 1 198 ? 7.546 -5.850 -7.036 1.00 86.81 198 ALA A O 1
ATOM 1523 N N . GLY A 1 199 ? 7.303 -8.074 -6.849 1.00 85.75 199 GLY A N 1
ATOM 1524 C CA . GLY A 1 199 ? 8.689 -8.392 -6.511 1.00 85.75 199 GLY A CA 1
ATOM 1525 C C . GLY A 1 199 ? 9.062 -8.151 -5.044 1.00 85.75 199 GLY A C 1
ATOM 1526 O O . GLY A 1 199 ? 10.251 -8.077 -4.730 1.00 85.75 199 GLY A O 1
ATOM 1527 N N . VAL A 1 200 ? 8.079 -8.050 -4.141 1.00 90.94 200 VAL A N 1
ATOM 1528 C CA . VAL A 1 200 ? 8.284 -7.833 -2.697 1.00 90.94 200 VAL A CA 1
ATOM 1529 C C . VAL A 1 200 ? 7.941 -9.069 -1.870 1.00 90.94 200 VAL A C 1
ATOM 1531 O O . VAL A 1 200 ? 7.168 -9.934 -2.289 1.00 90.94 200 VAL A O 1
ATOM 1534 N N . SER A 1 201 ? 8.497 -9.171 -0.660 1.00 90.44 201 SER A N 1
ATOM 1535 C CA . SER A 1 201 ? 8.181 -10.304 0.211 1.00 90.44 201 SER A CA 1
ATOM 1536 C C . SER A 1 201 ? 6.720 -10.281 0.664 1.00 90.44 201 SER A C 1
ATOM 1538 O O . SER A 1 201 ? 6.171 -9.244 1.055 1.00 90.44 201 SER A O 1
ATOM 1540 N N . ALA A 1 202 ? 6.087 -11.454 0.626 1.00 89.44 202 ALA A N 1
ATOM 1541 C CA . ALA A 1 202 ? 4.710 -11.608 1.059 1.00 89.44 202 ALA A CA 1
ATOM 1542 C C . ALA A 1 202 ? 4.583 -11.399 2.584 1.00 89.44 202 ALA A C 1
ATOM 1544 O O . ALA A 1 202 ? 5.370 -11.957 3.358 1.00 89.44 202 ALA A O 1
ATOM 1545 N N . PRO A 1 203 ? 3.578 -10.636 3.048 1.00 91.12 203 PRO A N 1
ATOM 1546 C CA . PRO A 1 203 ? 3.320 -10.447 4.471 1.00 91.12 203 PRO A CA 1
ATOM 1547 C C . PRO A 1 203 ? 2.884 -11.751 5.152 1.00 91.12 203 PRO A C 1
ATOM 1549 O O . PRO A 1 203 ? 2.312 -12.660 4.545 1.00 91.12 203 PRO A O 1
ATOM 1552 N N . THR A 1 204 ? 3.086 -11.826 6.469 1.00 92.94 204 THR A N 1
ATOM 1553 C CA . THR A 1 204 ? 2.564 -12.943 7.264 1.00 92.94 204 THR A CA 1
ATOM 1554 C C . THR A 1 204 ? 1.035 -12.921 7.297 1.00 92.94 204 THR A C 1
ATOM 1556 O O . THR A 1 204 ? 0.403 -11.862 7.273 1.00 92.94 204 THR A O 1
ATOM 1559 N N . LYS A 1 205 ? 0.410 -14.097 7.434 1.00 90.06 205 LYS A N 1
ATOM 1560 C CA . LYS A 1 205 ? -1.056 -14.212 7.544 1.00 90.06 205 LYS A CA 1
ATOM 1561 C C . LYS A 1 205 ? -1.630 -13.361 8.681 1.00 90.06 205 LYS A C 1
ATOM 1563 O O . LYS A 1 205 ? -2.672 -12.734 8.520 1.00 90.06 205 LYS A O 1
ATOM 1568 N N . SER A 1 206 ? -0.948 -13.310 9.824 1.0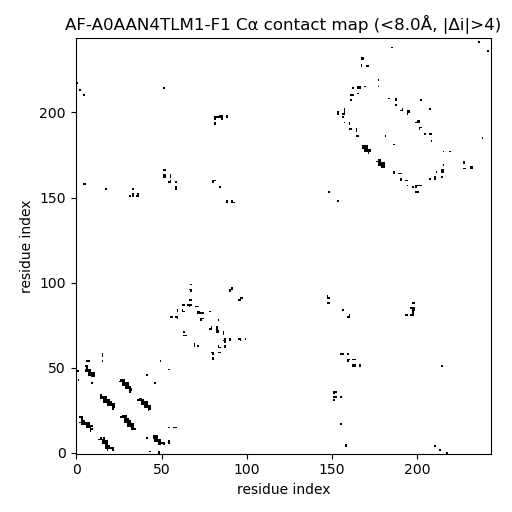0 91.25 206 SER A N 1
ATOM 1569 C CA . SER A 1 206 ? -1.378 -12.503 10.970 1.00 91.25 206 SER A CA 1
ATOM 1570 C C . SER A 1 206 ? -1.327 -11.000 10.684 1.00 91.25 206 SER A C 1
ATOM 1572 O O . SER A 1 206 ? -2.232 -10.278 11.106 1.00 91.25 206 SER A O 1
ATOM 1574 N N . LEU A 1 207 ? -0.316 -10.532 9.944 1.00 91.56 207 LEU A N 1
ATOM 1575 C CA . LEU A 1 207 ? -0.231 -9.146 9.493 1.00 91.56 207 LEU A CA 1
ATOM 1576 C C . LEU A 1 207 ? -1.360 -8.821 8.508 1.00 91.56 207 LEU A C 1
ATOM 1578 O O . LEU A 1 207 ? -2.073 -7.846 8.728 1.00 91.56 207 LEU A O 1
ATOM 1582 N N . MET A 1 208 ? -1.583 -9.667 7.496 1.00 92.44 208 MET A N 1
ATOM 1583 C CA . MET A 1 208 ? -2.659 -9.472 6.512 1.00 92.44 208 MET A CA 1
ATOM 1584 C C . MET A 1 208 ? -4.035 -9.380 7.174 1.00 92.44 208 MET A C 1
ATOM 1586 O O . MET A 1 208 ? -4.775 -8.432 6.935 1.00 92.44 208 MET A O 1
ATOM 1590 N N . LEU A 1 209 ? -4.366 -10.312 8.073 1.00 91.25 209 LEU A N 1
ATOM 1591 C CA . LEU A 1 209 ? -5.659 -10.307 8.766 1.00 91.25 209 LEU A CA 1
ATOM 1592 C C . LEU A 1 209 ? -5.856 -9.070 9.650 1.00 91.25 209 LEU A C 1
ATOM 1594 O O . LEU A 1 209 ? -6.978 -8.575 9.775 1.00 91.25 209 LEU A O 1
ATOM 1598 N N . ARG A 1 210 ? -4.779 -8.569 10.267 1.00 91.62 210 ARG A N 1
ATOM 1599 C CA . ARG A 1 210 ? -4.813 -7.313 11.024 1.00 91.62 210 ARG A CA 1
ATOM 1600 C C . ARG A 1 210 ? -5.067 -6.131 10.092 1.00 91.62 210 ARG A C 1
ATOM 1602 O O . ARG A 1 210 ? -5.947 -5.333 10.379 1.00 91.62 210 ARG A O 1
ATOM 1609 N N . ARG A 1 211 ? -4.363 -6.061 8.960 1.00 91.12 211 ARG A N 1
ATOM 1610 C CA . ARG A 1 211 ? -4.522 -4.989 7.968 1.00 91.12 211 ARG A CA 1
ATOM 1611 C C . ARG A 1 211 ? -5.908 -4.949 7.353 1.00 91.12 211 ARG A C 1
ATOM 1613 O O . ARG A 1 211 ? -6.500 -3.880 7.318 1.00 91.12 211 ARG A O 1
ATOM 1620 N N . ILE A 1 212 ? -6.454 -6.102 6.967 1.00 89.75 212 ILE A N 1
ATOM 1621 C CA . ILE A 1 212 ? -7.829 -6.210 6.466 1.00 89.75 212 ILE A CA 1
ATOM 1622 C C . ILE A 1 212 ? -8.796 -5.573 7.469 1.00 89.75 212 ILE A C 1
ATOM 1624 O O . ILE A 1 212 ? -9.619 -4.745 7.091 1.00 89.75 212 ILE A O 1
ATOM 1628 N N . ARG A 1 213 ? -8.668 -5.908 8.760 1.00 89.06 213 ARG A N 1
ATOM 1629 C CA . ARG A 1 213 ? -9.506 -5.333 9.821 1.00 89.06 213 ARG A CA 1
ATOM 1630 C C . ARG A 1 213 ? -9.311 -3.822 9.959 1.00 89.06 213 ARG A C 1
ATOM 1632 O O . ARG A 1 213 ? -10.304 -3.103 10.011 1.00 89.06 213 ARG A O 1
ATOM 1639 N N . ASP A 1 214 ? -8.064 -3.364 10.041 1.00 89.25 214 ASP A N 1
ATOM 1640 C CA . ASP A 1 214 ? -7.734 -1.955 10.269 1.00 89.25 214 ASP A CA 1
ATOM 1641 C C . ASP A 1 214 ? -8.244 -1.071 9.115 1.00 89.25 214 ASP A C 1
ATOM 1643 O O . ASP A 1 214 ? -8.914 -0.069 9.360 1.00 89.25 214 ASP A O 1
ATOM 1647 N N . ILE A 1 215 ? -8.014 -1.489 7.865 1.00 88.44 215 ILE A N 1
ATOM 1648 C CA . ILE A 1 215 ? -8.467 -0.779 6.660 1.00 88.44 215 ILE A CA 1
ATOM 1649 C C . ILE A 1 215 ? -9.998 -0.796 6.567 1.00 88.44 215 ILE A C 1
ATOM 1651 O O . ILE A 1 215 ? -10.601 0.252 6.360 1.00 88.44 215 ILE A O 1
ATOM 1655 N N . THR A 1 216 ? -10.646 -1.945 6.797 1.00 85.19 216 THR A N 1
ATOM 1656 C CA . THR A 1 216 ? -12.122 -2.038 6.789 1.00 85.19 216 THR A CA 1
ATOM 1657 C C . THR A 1 216 ? -12.739 -1.103 7.832 1.00 85.19 216 THR A C 1
ATOM 1659 O O . THR A 1 216 ? -13.711 -0.403 7.549 1.00 85.19 216 THR A O 1
ATOM 1662 N N . SER A 1 217 ? -12.158 -1.050 9.037 1.00 83.50 217 SER A N 1
ATOM 1663 C CA . SER A 1 217 ? -12.607 -0.149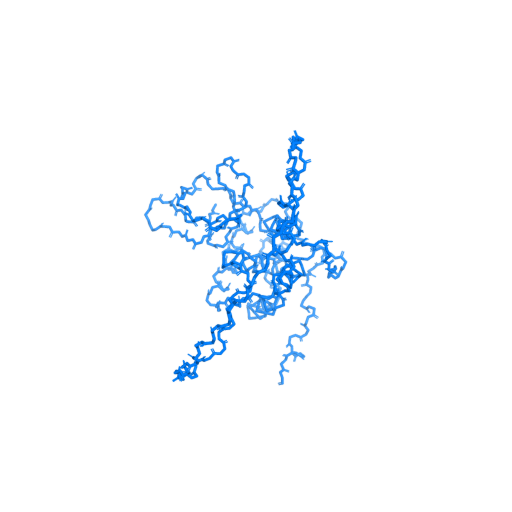 10.105 1.00 83.50 217 SER A CA 1
ATOM 1664 C C . SER A 1 217 ? -12.424 1.320 9.733 1.00 83.50 217 SER A C 1
ATOM 1666 O O . SER A 1 217 ? -13.263 2.141 10.095 1.00 83.50 217 SER A O 1
ATOM 1668 N N . PHE A 1 218 ? -11.336 1.653 9.039 1.00 81.94 218 PHE A N 1
ATOM 1669 C CA . PHE A 1 218 ? -11.067 3.010 8.585 1.00 81.94 218 PHE A CA 1
ATOM 1670 C C . PHE A 1 218 ? -12.075 3.450 7.517 1.00 81.94 218 PHE A C 1
ATOM 1672 O O . PHE A 1 218 ? -12.736 4.470 7.704 1.00 81.94 218 PHE A O 1
ATOM 1679 N N . VAL A 1 219 ? -12.289 2.634 6.479 1.00 77.12 219 VAL A N 1
ATOM 1680 C CA . VAL A 1 219 ? -13.283 2.902 5.421 1.00 77.12 219 VAL A CA 1
ATOM 1681 C C . VAL A 1 219 ? -14.692 3.038 6.011 1.00 77.12 219 VAL A C 1
ATOM 1683 O O . VAL A 1 219 ? -15.421 3.956 5.655 1.00 77.12 219 VAL A O 1
ATOM 1686 N N . SER A 1 220 ? -15.046 2.204 6.997 1.00 75.00 220 SER A N 1
ATOM 1687 C CA . SER A 1 220 ? -16.330 2.315 7.715 1.00 75.00 220 SER A CA 1
ATOM 1688 C C . SER A 1 220 ? -16.518 3.666 8.416 1.00 75.00 220 SER A C 1
ATOM 1690 O O . SER A 1 220 ? -17.648 4.117 8.587 1.00 75.00 220 SER A O 1
ATOM 1692 N N . SER A 1 221 ? -15.426 4.300 8.854 1.00 73.75 221 SER A N 1
ATOM 1693 C CA . SER A 1 221 ? -15.462 5.573 9.581 1.00 73.75 221 SER A CA 1
ATOM 1694 C C . SER A 1 221 ? -15.463 6.810 8.677 1.00 73.75 221 SER A C 1
ATOM 1696 O O . SER A 1 221 ? -15.942 7.856 9.103 1.00 73.75 221 SER A O 1
ATOM 1698 N N . GLU A 1 222 ? -14.984 6.697 7.433 1.00 65.50 222 GLU A N 1
ATOM 1699 C CA . GLU A 1 222 ? -14.907 7.803 6.460 1.00 65.50 222 GLU A CA 1
ATOM 1700 C C . GLU A 1 222 ? -16.210 8.026 5.665 1.00 65.50 222 GLU A C 1
ATOM 1702 O O . GLU A 1 222 ? -16.195 8.729 4.660 1.00 65.50 222 GLU A O 1
ATOM 1707 N N . ASN A 1 223 ? -17.332 7.442 6.104 1.00 52.94 223 ASN A N 1
ATOM 1708 C CA . ASN A 1 223 ? -18.618 7.305 5.404 1.00 52.94 223 ASN A CA 1
ATOM 1709 C C . ASN A 1 223 ? -19.291 8.639 4.965 1.00 52.94 223 ASN A C 1
ATOM 1711 O O . ASN A 1 223 ? -20.353 9.026 5.450 1.00 52.94 223 ASN A O 1
ATOM 1715 N N . THR A 1 224 ? -18.687 9.327 3.996 1.00 46.75 224 THR A N 1
ATOM 1716 C CA . THR A 1 224 ? -19.225 10.451 3.223 1.00 46.75 224 THR A CA 1
ATOM 1717 C C . THR A 1 224 ? -18.698 10.360 1.790 1.00 46.75 224 THR A C 1
ATOM 1719 O O . THR A 1 224 ? -17.652 10.903 1.454 1.00 46.75 224 THR A O 1
ATOM 1722 N N . GLY A 1 225 ? -19.444 9.664 0.927 1.00 43.59 225 GLY A N 1
ATOM 1723 C CA . GLY A 1 225 ? -19.401 9.890 -0.522 1.00 43.59 225 GLY A CA 1
ATOM 1724 C C . GLY A 1 225 ? -18.357 9.136 -1.349 1.00 43.59 225 GLY A C 1
ATOM 1725 O O . GLY A 1 225 ? -18.219 9.460 -2.526 1.00 43.59 225 GLY A O 1
ATOM 1726 N N . GLN A 1 226 ? -17.648 8.135 -0.813 1.00 43.53 226 GLN A N 1
ATOM 1727 C CA . GLN A 1 226 ? -16.813 7.283 -1.667 1.00 43.53 226 GLN A CA 1
ATOM 1728 C C . GLN A 1 226 ? -17.701 6.395 -2.544 1.00 43.53 226 GLN A C 1
ATOM 1730 O O . GLN A 1 226 ? -18.257 5.390 -2.105 1.00 43.53 226 GLN A O 1
ATOM 1735 N N . THR A 1 227 ? -17.822 6.782 -3.812 1.00 40.09 227 THR A N 1
ATOM 1736 C CA . THR A 1 227 ? -18.215 5.891 -4.899 1.00 40.09 227 THR A CA 1
ATOM 1737 C C . THR A 1 227 ? -17.238 4.723 -4.929 1.00 40.09 227 THR A C 1
ATOM 1739 O O . THR A 1 227 ? -16.124 4.840 -5.440 1.00 40.09 227 THR A O 1
ATOM 1742 N N . VAL A 1 228 ? -17.670 3.608 -4.342 1.00 41.25 228 VAL A N 1
ATOM 1743 C CA . VAL A 1 228 ? -17.132 2.267 -4.574 1.00 41.25 228 VAL A CA 1
ATOM 1744 C C . VAL A 1 228 ? -16.956 2.108 -6.084 1.00 41.25 228 VAL A C 1
ATOM 1746 O O . VAL A 1 228 ? -17.871 2.427 -6.847 1.00 41.25 228 VAL A O 1
ATOM 1749 N N . PHE A 1 229 ? -15.764 1.696 -6.521 1.00 42.75 229 PHE A N 1
ATOM 1750 C CA . PHE A 1 229 ? -15.469 1.525 -7.940 1.00 42.75 229 PHE A CA 1
ATOM 1751 C C . PHE A 1 229 ? -16.577 0.733 -8.641 1.00 42.75 229 PHE A C 1
ATOM 1753 O O . PHE A 1 229 ? -17.008 -0.321 -8.183 1.00 42.75 229 PHE A O 1
ATOM 1760 N N . THR A 1 230 ? -16.975 1.234 -9.807 1.00 41.84 230 THR A N 1
ATOM 1761 C CA . THR A 1 230 ? -17.997 0.682 -10.706 1.00 41.84 230 THR A CA 1
ATOM 1762 C C . THR A 1 230 ? -17.655 -0.700 -11.266 1.00 41.84 230 THR A C 1
ATOM 1764 O O . THR A 1 230 ? -18.499 -1.316 -11.908 1.00 41.84 230 THR A O 1
ATOM 1767 N N . ILE A 1 231 ? -16.432 -1.191 -11.050 1.00 42.88 231 ILE A N 1
ATOM 1768 C CA . ILE A 1 231 ? -15.994 -2.530 -11.443 1.00 42.88 231 ILE A CA 1
ATOM 1769 C C . ILE A 1 231 ? -14.984 -2.986 -10.381 1.00 42.88 231 ILE A C 1
ATOM 1771 O O . ILE A 1 231 ? -13.883 -2.421 -10.343 1.00 42.88 231 ILE A O 1
ATOM 1775 N N . PRO A 1 232 ? -15.324 -3.956 -9.511 1.00 50.88 232 PRO A N 1
ATOM 1776 C CA . PRO A 1 232 ? -14.328 -4.636 -8.695 1.00 50.88 232 PRO A CA 1
ATOM 1777 C C . PRO A 1 232 ? -13.182 -5.071 -9.602 1.00 50.88 232 PRO A C 1
ATOM 1779 O O . PRO A 1 232 ? -13.435 -5.513 -10.727 1.00 50.88 232 PRO A O 1
ATOM 1782 N N . ARG A 1 233 ? -11.932 -5.032 -9.131 1.00 50.44 233 ARG A N 1
ATOM 1783 C CA . ARG A 1 233 ? -10.993 -6.019 -9.660 1.00 50.44 233 ARG A CA 1
ATOM 1784 C C . ARG A 1 233 ? -11.617 -7.342 -9.276 1.00 50.44 233 ARG A C 1
ATOM 1786 O O . ARG A 1 233 ? -11.535 -7.734 -8.117 1.00 50.44 233 ARG A O 1
ATOM 1793 N N . GLY A 1 234 ? -12.352 -7.956 -10.205 1.00 44.16 234 GLY A N 1
ATOM 1794 C CA . GLY A 1 234 ? -12.847 -9.301 -10.001 1.00 44.16 234 GLY A CA 1
ATOM 1795 C C . GLY A 1 234 ? -11.666 -10.127 -9.515 1.00 44.16 234 GLY A C 1
ATOM 1796 O O . GLY A 1 234 ? -10.512 -9.790 -9.797 1.00 44.16 234 GLY A O 1
ATOM 1797 N N . LEU A 1 235 ? -11.928 -11.193 -8.774 1.00 46.75 235 LEU A N 1
ATOM 1798 C CA . LEU A 1 235 ? -10.957 -12.269 -8.664 1.00 46.75 235 LEU A CA 1
ATOM 1799 C C . LEU A 1 235 ? -10.677 -12.728 -10.110 1.00 46.75 235 LEU A C 1
ATOM 1801 O O . LEU A 1 235 ? -11.336 -13.618 -10.623 1.00 46.75 235 LEU A O 1
ATOM 1805 N N . MET A 1 236 ? -9.776 -12.035 -10.818 1.00 42.50 236 MET A N 1
ATOM 1806 C CA . MET A 1 236 ? -9.414 -12.269 -12.222 1.00 42.50 236 MET A CA 1
ATOM 1807 C C . MET A 1 236 ? -8.678 -13.595 -12.374 1.00 42.50 236 MET A C 1
ATOM 1809 O O . MET A 1 236 ? -8.385 -14.049 -13.472 1.00 42.50 236 MET A O 1
ATOM 1813 N N . PHE A 1 237 ? -8.388 -14.201 -11.236 1.00 42.81 237 PHE A N 1
ATOM 1814 C CA . PHE A 1 237 ? -7.831 -15.503 -11.069 1.00 42.81 237 PHE A CA 1
ATOM 1815 C C . PHE A 1 237 ? -8.942 -16.385 -10.524 1.00 42.81 237 PHE A C 1
ATOM 1817 O O . PHE A 1 237 ? -9.388 -16.182 -9.390 1.00 42.81 237 PHE A O 1
ATOM 1824 N N . ASP A 1 238 ? -9.367 -17.375 -11.307 1.00 42.59 238 ASP A N 1
ATOM 1825 C CA . ASP A 1 238 ? -9.999 -18.540 -10.709 1.00 42.59 238 ASP A CA 1
ATOM 1826 C C . ASP A 1 238 ? -8.930 -19.193 -9.824 1.00 42.59 238 ASP A C 1
ATOM 1828 O O . ASP A 1 238 ? -8.011 -19.861 -10.295 1.00 42.59 238 ASP A O 1
ATOM 1832 N N . ILE A 1 239 ? -8.972 -18.894 -8.522 1.00 46.25 239 ILE A N 1
ATOM 1833 C CA . ILE A 1 239 ? -7.955 -19.338 -7.561 1.00 46.25 239 ILE A CA 1
ATOM 1834 C C . ILE A 1 239 ? -7.874 -20.874 -7.547 1.00 46.25 239 ILE A C 1
ATOM 1836 O O . ILE A 1 239 ? -6.810 -21.414 -7.248 1.00 46.25 239 ILE A O 1
ATOM 1840 N N . LYS A 1 240 ? -8.950 -21.575 -7.941 1.00 43.66 240 LYS A N 1
ATOM 1841 C CA . LYS A 1 240 ? -8.960 -23.036 -8.088 1.00 43.66 240 LYS A CA 1
ATOM 1842 C C . LYS A 1 240 ? -8.127 -23.536 -9.269 1.00 43.66 240 LYS A C 1
ATOM 1844 O O . LYS A 1 240 ? -7.619 -24.646 -9.192 1.00 43.66 240 LYS A O 1
ATOM 1849 N N . GLU A 1 241 ? -7.953 -22.743 -10.326 1.00 39.31 241 GLU A N 1
ATOM 1850 C CA . GLU A 1 241 ? -7.101 -23.102 -11.473 1.00 39.31 241 GLU A CA 1
ATOM 1851 C C . GLU A 1 241 ? -5.604 -22.845 -11.215 1.00 39.31 241 GLU A C 1
ATOM 1853 O O . GLU A 1 241 ? -4.763 -23.252 -12.013 1.00 39.31 241 GLU A O 1
ATOM 1858 N N . MET A 1 242 ? -5.249 -22.192 -10.099 1.00 37.03 242 MET A N 1
ATOM 1859 C CA . MET A 1 242 ? -3.859 -21.917 -9.698 1.00 37.03 242 MET A CA 1
ATOM 1860 C C . MET A 1 242 ? -3.356 -22.781 -8.527 1.00 37.03 242 MET A C 1
ATOM 1862 O O . MET A 1 242 ? -2.290 -22.500 -7.962 1.00 37.03 242 MET A O 1
ATOM 1866 N N . GLU A 1 243 ? -4.095 -23.825 -8.147 1.00 31.20 243 GLU A N 1
ATOM 1867 C CA . GLU A 1 243 ? -3.563 -24.911 -7.316 1.00 31.20 243 GLU A CA 1
ATOM 1868 C C . GLU A 1 243 ? -2.817 -25.928 -8.213 1.00 31.20 243 GLU A C 1
ATOM 1870 O O . GLU A 1 243 ? -3.327 -26.259 -9.282 1.00 31.20 243 GLU A O 1
ATOM 1875 N N . PRO A 1 244 ? -1.597 -26.371 -7.842 1.00 43.56 244 PRO A N 1
ATOM 1876 C CA . PRO A 1 244 ? -0.804 -27.319 -8.633 1.00 43.56 244 PRO A CA 1
ATOM 1877 C C . PRO A 1 244 ? -1.361 -28.748 -8.635 1.00 43.56 244 PRO A C 1
ATOM 1879 O O . PRO A 1 244 ? -1.964 -29.158 -7.616 1.00 43.56 244 PRO A O 1
#

Mean predicted aligned error: 14.03 Å

Foldseek 3Di:
DDDALFWKDFAPRPFTWGFHAADPPDQWTWIATPPPRDIDIGHVVRIGTDQLVRSLVVLLVVLLVLQPPSDFDADPNHSDLLSSLLSSLVCLQVCVSVVVVVVVVVVVPPDDDDDDDDDDDDDDDDDDDDDDDDDDDDDDDDPPPPQSDPPSSLSNSLSSLLSCLLLLQWDQDPVRDIDGNDDLVLSLVSSCVSCVSSVHHRDDSVVSVVSSVVSNVVVSVVPDDPPRDPDRPPCPDPVVVVDD

Sequence (244 aa):
MTYVGAFVTHGTDAELCLIIGKESLGARVRIRKWSNGIVRTAKEADVSVIPALEGVERLRALILEATPNRYHDVLDGKEDLVAAAYAFIACHESGIYSAEIARRLSRGTGRFSSTATRPSIKGPHQTQQLRQSQSTRAPHTQPSSPSKILPHEEDFIREGVITEMVATNLVITETGQIEVLGTKVDLCRLIQIYCSTAGVSAPTKSLMLRRIRDITSFVSSENTGQTVFTIPRGLMFDIKEMEP

Solvent-accessible surface area (backbone atoms only — not comparable to full-atom values): 14928 Å² total; per-residue (Å²): 137,89,56,67,59,38,33,25,33,48,71,90,44,84,58,59,26,35,26,78,39,75,47,97,69,82,62,26,30,31,34,28,35,65,94,75,44,55,73,45,82,41,51,51,90,46,45,48,75,42,58,63,64,60,34,35,50,55,50,35,51,53,43,41,71,70,26,78,91,60,70,54,68,60,57,93,86,35,92,40,53,46,41,35,36,29,44,34,42,52,32,41,70,70,46,48,44,63,54,48,52,53,47,52,57,62,59,71,64,76,81,73,92,76,93,79,81,86,87,80,90,86,86,89,84,89,86,89,80,90,80,81,88,80,89,79,89,74,80,94,71,78,93,74,70,75,76,64,60,58,74,52,56,44,53,51,53,43,37,33,47,47,40,50,57,46,63,52,31,48,42,74,44,98,85,69,48,80,43,62,67,73,49,77,64,54,52,50,50,48,40,38,51,49,22,51,63,25,71,34,78,57,76,53,71,70,55,49,57,49,47,51,50,53,52,52,57,49,60,66,70,62,81,69,84,79,76,69,70,95,64,58,74,59,78,86,54,66,67,78,77,71,59,131

pLDDT: mean 71.69, std 22.36, range [27.11, 97.06]